Protein 1AM2 (pdb70)

Organism: Mycobacterium xenopi (NCBI:txid1789)

Sequence (181 aa):
ASITGDALVALPEGESVRIADIVPGARPNSDNAIDLKVLDRHGNPVLADRLFHSGEHPVYAVRTVEGLRVTGTANHPLLCLVDVAGVPTLLWKLIDEIKPGDYAVIQRSAFSTVGVPGLVRFLEAHHRDPDAKAIADELTDGRFYYAKVASVTDAGVQPVYSLRVDTADHAFITNGFVSHN

B-factor: mean 31.74, std 19.15, range [9.96, 115.21]

Structure (mmCIF, N/CA/C/O backbone):
data_1AM2
#
_entry.id   1AM2
#
_cell.length_a   55.700
_cell.length_b   55.700
_cell.length_c   133.110
_cell.angle_alpha   90.00
_cell.angle_beta   90.00
_cell.angle_gamma   120.00
#
_symmetry.space_group_name_H-M   'P 32 2 1'
#
loop_
_entity.id
_entity.type
_entity.pdbx_description
1 polymer 'MXE GYRA INTEIN'
2 water water
#
loop_
_atom_site.group_PDB
_atom_site.id
_atom_site.type_symbol
_atom_site.label_atom_id
_atom_site.label_alt_id
_atom_site.label_comp_id
_atom_site.label_asym_id
_atom_site.label_entity_id
_atom_site.label_seq_id
_atom_site.pdbx_PDB_ins_code
_atom_site.Cartn_x
_atom_site.Cartn_y
_atom_site.Cartn_z
_atom_site.occupancy
_atom_site.B_iso_or_equiv
_atom_site.auth_seq_id
_atom_site.auth_comp_id
_atom_site.auth_asym_id
_atom_site.auth_atom_id
_atom_site.pdbx_PDB_model_num
ATOM 1 N N . ALA A 1 1 ? -6.733 27.027 22.853 1.00 22.21 0 ALA A N 1
ATOM 2 C CA . ALA A 1 1 ? -5.371 27.460 22.402 1.00 22.72 0 ALA A CA 1
ATOM 3 C C . ALA A 1 1 ? -5.625 28.406 21.245 1.00 23.83 0 ALA A C 1
ATOM 4 O O . ALA A 1 1 ? -6.451 28.063 20.407 1.00 25.97 0 ALA A O 1
ATOM 6 N N . SER A 1 2 ? -4.945 29.548 21.117 1.00 20.03 1 SER A N 1
ATOM 7 C CA . SER A 1 2 ? -3.910 30.030 21.999 1.00 18.64 1 SER A CA 1
ATOM 8 C C . SER A 1 2 ? -4.118 31.504 22.248 1.00 18.57 1 SER A C 1
ATOM 9 O O . SER A 1 2 ? -4.798 32.196 21.494 1.00 18.23 1 SER A O 1
ATOM 12 N N . ILE A 1 3 ? -3.439 31.986 23.270 1.00 18.53 2 ILE A N 1
ATOM 13 C CA . ILE A 1 3 ? -3.510 33.346 23.648 1.00 17.17 2 ILE A CA 1
ATOM 14 C C . ILE A 1 3 ? -2.150 33.983 23.778 1.00 18.08 2 ILE A C 1
ATOM 15 O O . ILE A 1 3 ? -1.117 33.356 24.027 1.00 21.02 2 ILE A O 1
ATOM 20 N N . THR A 1 4 ? -2.235 35.285 23.732 1.00 17.16 3 THR A N 1
ATOM 21 C CA . THR A 1 4 ? -1.184 36.229 23.792 1.00 18.89 3 THR A CA 1
ATOM 22 C C . THR A 1 4 ? -0.416 36.192 25.129 1.00 21.13 3 THR A C 1
ATOM 23 O O . THR A 1 4 ? -0.998 35.982 26.212 1.00 19.21 3 THR A O 1
ATOM 27 N N . GLY A 1 5 ? 0.905 36.401 25.026 1.00 21.49 4 GLY A N 1
ATOM 28 C CA . GLY A 1 5 ? 1.813 36.320 26.151 1.00 20.06 4 GLY A CA 1
ATOM 29 C C . GLY A 1 5 ? 1.531 37.215 27.324 1.00 23.79 4 GLY A C 1
ATOM 30 O O . GLY A 1 5 ? 2.054 36.990 28.394 1.00 28.58 4 GLY A O 1
ATOM 31 N N . ASP A 1 6 ? 0.683 38.213 27.155 1.00 26.91 5 ASP A N 1
ATOM 32 C CA . ASP A 1 6 ? 0.343 39.130 28.245 1.00 26.92 5 ASP A CA 1
ATOM 33 C C . ASP A 1 6 ? -0.839 38.688 29.126 1.00 26.06 5 ASP A C 1
ATOM 34 O O . ASP A 1 6 ? -1.065 39.267 30.192 1.00 25.84 5 ASP A O 1
ATOM 39 N N . ALA A 1 7 ? -1.587 37.685 28.676 1.00 20.46 6 ALA A N 1
ATOM 40 C CA . ALA A 1 7 ? -2.718 37.204 29.422 1.00 19.14 6 ALA A CA 1
ATOM 41 C C . ALA A 1 7 ? -2.307 36.798 30.821 1.00 20.50 6 ALA A C 1
ATOM 42 O O . ALA A 1 7 ? -1.321 36.098 31.004 1.00 24.01 6 ALA A O 1
ATOM 44 N N . LEU A 1 8 ? -3.054 37.209 31.824 1.00 17.24 7 LEU A N 1
ATOM 45 C CA . LEU A 1 8 ? -2.701 36.811 33.160 1.00 17.36 7 LEU A CA 1
ATOM 46 C C . LEU A 1 8 ? -3.399 35.521 33.493 1.00 16.97 7 LEU A C 1
ATOM 47 O O . LEU A 1 8 ? -4.629 35.462 33.379 1.00 20.27 7 LEU A O 1
ATOM 52 N N . VAL A 1 9 ? -2.638 34.496 33.888 1.00 14.73 8 VAL A N 1
ATOM 53 C CA . VAL A 1 9 ? -3.214 33.203 34.248 1.00 17.95 8 VAL A CA 1
ATOM 54 C C . VAL A 1 9 ? -3.505 33.249 35.744 1.00 20.39 8 VAL A C 1
ATOM 55 O O . VAL A 1 9 ? -2.605 33.469 36.551 1.00 23.94 8 VAL A O 1
ATOM 59 N N . ALA A 1 10 ? -4.759 33.057 36.124 1.00 20.45 9 ALA A N 1
ATOM 60 C CA . ALA A 1 10 ? -5.131 33.066 37.535 1.00 21.16 9 ALA A CA 1
ATOM 61 C C . ALA A 1 10 ? -4.578 31.852 38.309 1.00 22.52 9 ALA A C 1
ATOM 62 O O . ALA A 1 10 ? -4.779 30.692 37.930 1.00 22.54 9 ALA A O 1
ATOM 64 N N . LEU A 1 11 ? -3.913 32.134 39.420 1.00 22.67 10 LEU A N 1
ATOM 65 C CA . LEU A 1 11 ? -3.330 31.101 40.258 1.00 22.54 10 LEU A CA 1
ATOM 66 C C . LEU A 1 11 ? -4.019 31.232 41.580 1.00 23.30 10 LEU A C 1
ATOM 67 O O . LEU A 1 11 ? -4.752 32.199 41.806 1.00 21.45 10 LEU A O 1
ATOM 72 N N . PRO A 1 12 ? -3.842 30.241 42.466 1.00 28.05 11 PRO A N 1
ATOM 73 C CA . PRO A 1 12 ? -4.467 30.286 43.800 1.00 30.86 11 PRO A CA 1
ATOM 74 C C . PRO A 1 12 ? -3.906 31.408 44.709 1.00 33.35 11 PRO A C 1
ATOM 75 O O . PRO A 1 12 ? -2.816 31.961 44.465 1.00 35.48 11 PRO A O 1
ATOM 79 N N . GLU A 1 13 ? -4.697 31.776 45.715 1.00 37.14 12 GLU A N 1
ATOM 80 C CA . GLU A 1 13 ? -4.320 32.802 46.681 1.00 39.44 12 GLU A CA 1
ATOM 81 C C . GLU A 1 13 ? -4.300 34.200 46.103 1.00 39.77 12 GLU A C 1
ATOM 82 O O . GLU A 1 13 ? -3.511 35.029 46.542 1.00 42.15 12 GLU A O 1
ATOM 88 N N . GLY A 1 14 ? -5.135 34.464 45.104 1.00 40.97 13 GLY A N 1
ATOM 89 C CA . GLY A 1 14 ? -5.199 35.801 44.526 1.00 40.88 13 GLY A CA 1
ATOM 90 C C . GLY A 1 14 ? -4.030 36.151 43.640 1.00 41.26 13 GLY A C 1
ATOM 91 O O . GLY A 1 14 ? -4.001 37.222 43.048 1.00 41.23 13 GLY A O 1
ATOM 92 N N . GLU A 1 15 ? -3.102 35.212 43.510 1.00 42.71 14 GLU A N 1
ATOM 93 C CA . GLU A 1 15 ? -1.888 35.345 42.697 1.00 44.42 14 GLU A CA 1
ATOM 94 C C . GLU A 1 15 ? -2.176 35.123 41.197 1.00 42.30 14 GLU A C 1
ATOM 95 O O . GLU A 1 15 ? -3.169 34.477 40.842 1.00 41.58 14 GLU A O 1
ATOM 101 N N . SER A 1 16 ? -1.311 35.629 40.315 1.00 38.11 15 SER A N 1
ATOM 102 C CA . SER A 1 16 ? -1.499 35.415 38.874 1.00 34.78 15 SER A CA 1
ATOM 103 C C . SER A 1 16 ? -0.182 35.637 38.151 1.00 32.03 15 SER A C 1
ATOM 104 O O . SER A 1 16 ? 0.675 36.334 38.662 1.00 32.34 15 SER A O 1
ATOM 107 N N . VAL A 1 17 ? -0.020 35.056 36.965 1.00 28.42 16 VAL A N 1
ATOM 108 C CA . VAL A 1 17 ? 1.232 35.168 36.229 1.00 23.71 16 VAL A CA 1
ATOM 109 C C . VAL A 1 17 ? 0.948 35.291 34.744 1.00 22.97 16 VAL A C 1
ATOM 110 O O . VAL A 1 17 ? 0.040 34.640 34.254 1.00 24.23 16 VAL A O 1
ATOM 114 N N . ARG A 1 18 ? 1.682 36.151 34.035 1.00 22.19 17 ARG A N 1
ATOM 115 C CA . ARG A 1 18 ? 1.498 36.288 32.591 1.00 20.78 17 ARG A CA 1
ATOM 116 C C . ARG A 1 18 ? 1.888 34.959 31.980 1.00 21.52 17 ARG A C 1
ATOM 117 O O . ARG A 1 18 ? 2.864 34.365 32.381 1.00 19.21 17 ARG A O 1
ATOM 125 N N . ILE A 1 19 ? 1.130 34.466 31.013 1.00 22.03 18 ILE A N 1
ATOM 126 C CA . ILE A 1 19 ? 1.476 33.191 30.411 1.00 20.13 18 ILE A CA 1
ATOM 127 C C . ILE A 1 19 ? 2.922 33.120 29.794 1.00 21.76 18 ILE A C 1
ATOM 128 O O . ILE A 1 19 ? 3.550 32.062 29.757 1.00 21.02 18 ILE A O 1
ATOM 133 N N . ALA A 1 20 ? 3.482 34.238 29.359 1.00 22.99 19 ALA A N 1
ATOM 134 C CA . ALA A 1 20 ? 4.836 34.226 28.770 1.00 24.77 19 ALA A CA 1
ATOM 135 C C . ALA A 1 20 ? 5.938 34.015 29.821 1.00 26.83 19 ALA A C 1
ATOM 136 O O . ALA A 1 20 ? 7.101 33.712 29.482 1.00 26.73 19 ALA A O 1
ATOM 138 N N . ASP A 1 21 ? 5.557 34.154 31.089 1.00 26.44 20 ASP A N 1
ATOM 139 C CA . ASP A 1 21 ? 6.479 34.004 32.208 1.00 28.66 20 ASP A CA 1
ATOM 140 C C . ASP A 1 21 ? 6.446 32.669 32.968 1.00 29.17 20 ASP A C 1
ATOM 141 O O . ASP A 1 21 ? 7.168 32.468 33.962 1.00 31.84 20 ASP A O 1
ATOM 146 N N . ILE A 1 22 ? 5.578 31.769 32.550 1.00 27.92 21 ILE A N 1
ATOM 147 C CA . ILE A 1 22 ? 5.497 30.482 33.208 1.00 25.44 21 ILE A CA 1
ATOM 148 C C . ILE A 1 22 ? 6.799 29.715 32.899 1.00 28.30 21 ILE A C 1
ATOM 149 O O . ILE A 1 22 ? 7.317 29.022 33.763 1.00 31.52 21 ILE A O 1
ATOM 154 N N . VAL A 1 23 ? 7.281 29.789 31.655 1.00 28.33 22 VAL A N 1
ATOM 155 C CA . VAL A 1 23 ? 8.574 29.189 31.254 1.00 28.20 22 VAL A CA 1
ATOM 156 C C . VAL A 1 23 ? 9.260 30.425 30.652 1.00 27.91 22 VAL A C 1
ATOM 157 O O . VAL A 1 23 ? 9.149 30.728 29.457 1.00 27.04 22 VAL A O 1
ATOM 161 N N . PRO A 1 24 ? 9.923 31.208 31.503 1.00 28.71 23 PRO A N 1
ATOM 162 C CA . PRO A 1 24 ? 10.579 32.402 30.978 1.00 28.86 23 PRO A CA 1
ATOM 163 C C . PRO A 1 24 ? 11.485 32.068 29.811 1.00 27.72 23 PRO A C 1
ATOM 164 O O . PRO A 1 24 ? 12.193 31.070 29.816 1.00 30.46 23 PRO A O 1
ATOM 168 N N . GLY A 1 25 ? 11.416 32.850 28.765 1.00 28.12 24 GLY A N 1
ATOM 169 C CA . GLY A 1 25 ? 12.283 32.540 27.641 1.00 31.27 24 GLY A CA 1
ATOM 170 C C . GLY A 1 25 ? 12.013 31.274 26.831 1.00 33.17 24 GLY A C 1
ATOM 171 O O . GLY A 1 25 ? 12.883 30.835 26.093 1.00 37.02 24 GLY A O 1
ATOM 172 N N . ALA A 1 26 ? 10.825 30.686 26.976 1.00 34.83 25 ALA A N 1
ATOM 173 C CA . ALA A 1 26 ? 10.394 29.503 26.225 1.00 31.09 25 ALA A CA 1
ATOM 174 C C . ALA A 1 26 ? 10.626 29.731 24.749 1.00 29.25 25 ALA A C 1
ATOM 175 O O . ALA A 1 26 ? 10.353 30.829 24.239 1.00 28.18 25 ALA A O 1
ATOM 177 N N . ARG A 1 27 ? 11.137 28.696 24.077 1.00 28.50 26 ARG A N 1
ATOM 178 C CA . ARG A 1 27 ? 11.373 28.755 22.640 1.00 25.61 26 ARG A CA 1
ATOM 179 C C . ARG A 1 27 ? 10.046 28.707 21.935 1.00 23.80 26 ARG A C 1
ATOM 180 O O . ARG A 1 27 ? 9.072 28.113 22.395 1.00 24.19 26 ARG A O 1
ATOM 188 N N . PRO A 1 28 ? 9.994 29.350 20.791 1.00 24.49 27 PRO A N 1
ATOM 189 C CA . PRO A 1 28 ? 8.829 29.434 19.914 1.00 24.04 27 PRO A CA 1
ATOM 190 C C . PRO A 1 28 ? 8.632 28.028 19.360 1.00 21.57 27 PRO A C 1
ATOM 191 O O . PRO A 1 28 ? 9.599 27.394 18.993 1.00 24.31 27 PRO A O 1
ATOM 195 N N . ASN A 1 29 ? 7.406 27.532 19.308 1.00 18.15 28 ASN A N 1
ATOM 196 C CA . ASN A 1 29 ? 7.143 26.162 18.847 1.00 17.66 28 ASN A CA 1
ATOM 197 C C . ASN A 1 29 ? 7.839 25.167 19.741 1.00 16.35 28 ASN A C 1
ATOM 198 O O . ASN A 1 29 ? 8.488 24.245 19.259 1.00 16.65 28 ASN A O 1
ATOM 203 N N . SER A 1 30 ? 7.619 25.282 21.042 1.00 15.18 29 SER A N 1
ATOM 204 C CA . SER A 1 30 ? 8.252 24.374 21.981 1.00 14.46 29 SER A CA 1
ATOM 205 C C . SER A 1 30 ? 7.192 23.779 22.828 1.00 16.94 29 SER A C 1
ATOM 206 O O . SER A 1 30 ? 6.159 24.379 23.005 1.00 18.03 29 SER A O 1
ATOM 209 N N . ASP A 1 31 ? 7.378 22.530 23.228 1.00 17.89 30 ASP A N 1
ATOM 210 C CA . ASP A 1 31 ? 6.451 21.838 24.112 1.00 15.85 30 ASP A CA 1
ATOM 211 C C . ASP A 1 31 ? 7.251 21.775 25.448 1.00 19.04 30 ASP A C 1
ATOM 212 O O . ASP A 1 31 ? 8.306 21.158 25.507 1.00 18.84 30 ASP A O 1
ATOM 217 N N . ASN A 1 32 ? 6.759 22.402 26.518 1.00 20.67 31 ASN A N 1
ATOM 218 C CA . ASN A 1 32 ? 7.505 22.457 27.770 1.00 18.24 31 ASN A CA 1
ATOM 219 C C . ASN A 1 32 ? 6.766 21.883 28.914 1.00 18.53 31 ASN A C 1
ATOM 220 O O . ASN A 1 32 ? 5.678 22.324 29.177 1.00 19.34 31 ASN A O 1
ATOM 225 N N . ALA A 1 33 ? 7.352 20.932 29.638 1.00 20.87 32 ALA A N 1
ATOM 226 C CA . ALA A 1 33 ? 6.698 20.357 30.820 1.00 18.29 32 ALA A CA 1
ATOM 227 C C . ALA A 1 33 ? 6.761 21.321 31.983 1.00 18.98 32 ALA A C 1
ATOM 228 O O . ALA A 1 33 ? 7.753 21.983 32.169 1.00 21.63 32 ALA A O 1
ATOM 230 N N . ILE A 1 34 ? 5.661 21.461 32.716 1.00 22.69 33 ILE A N 1
ATOM 231 C CA . ILE A 1 34 ? 5.572 22.346 33.888 1.00 23.04 33 ILE A CA 1
ATOM 232 C C . ILE A 1 34 ? 4.769 21.615 34.959 1.00 23.24 33 ILE A C 1
ATOM 233 O O . ILE A 1 34 ? 4.199 20.571 34.695 1.00 23.77 33 ILE A O 1
ATOM 238 N N . ASP A 1 35 ? 4.750 22.159 36.168 1.00 28.30 34 ASP A N 1
ATOM 239 C CA . ASP A 1 35 ? 3.956 21.605 37.273 1.00 34.16 34 ASP A CA 1
ATOM 240 C C . ASP A 1 35 ? 3.441 22.858 37.999 1.00 34.13 34 ASP A C 1
ATOM 241 O O . ASP A 1 35 ? 4.075 23.373 38.916 1.00 39.18 34 ASP A O 1
ATOM 246 N N . LEU A 1 36 ? 2.314 23.378 37.524 1.00 31.83 35 LEU A N 1
ATOM 247 C CA . LEU A 1 36 ? 1.749 24.601 38.030 1.00 25.71 35 LEU A CA 1
ATOM 248 C C . LEU A 1 36 ? 0.342 24.377 38.484 1.00 27.58 35 LEU A C 1
ATOM 249 O O . LEU A 1 36 ? -0.418 23.655 37.851 1.00 29.65 35 LEU A O 1
ATOM 254 N N . LYS A 1 37 ? -0.012 24.998 39.593 1.00 27.81 36 LYS A N 1
ATOM 255 C CA . LYS A 1 37 ? -1.368 24.911 40.102 1.00 26.35 36 LYS A CA 1
ATOM 256 C C . LYS A 1 37 ? -2.045 26.174 39.510 1.00 22.85 36 LYS A C 1
ATOM 257 O O . LYS A 1 37 ? -1.575 27.305 39.648 1.00 21.16 36 LYS A O 1
ATOM 263 N N . VAL A 1 38 ? -3.211 25.996 38.940 1.00 20.67 37 VAL A N 1
ATOM 264 C CA . VAL A 1 38 ? -3.862 27.088 38.266 1.00 19.82 37 VAL A CA 1
ATOM 265 C C . VAL A 1 38 ? -5.351 27.021 38.594 1.00 17.59 37 VAL A C 1
ATOM 266 O O . VAL A 1 38 ? -5.833 25.990 39.014 1.00 20.27 37 VAL A O 1
ATOM 270 N N . LEU A 1 39 ? -6.067 28.124 38.511 1.00 17.12 38 LEU A N 1
ATOM 271 C CA . LEU A 1 39 ? -7.489 28.060 38.785 1.00 16.22 38 LEU A CA 1
ATOM 272 C C . LEU A 1 39 ? -8.237 27.498 37.600 1.00 16.61 38 LEU A C 1
ATOM 273 O O . LEU A 1 39 ? -7.920 27.837 36.477 1.00 16.81 38 LEU A O 1
ATOM 278 N N . ASP A 1 40 ? -9.298 26.746 37.870 1.00 15.96 39 ASP A N 1
ATOM 279 C CA . ASP A 1 40 ? -10.121 26.156 36.853 1.00 16.28 39 ASP A CA 1
ATOM 280 C C . ASP A 1 40 ? -11.370 27.010 36.618 1.00 19.50 39 ASP A C 1
ATOM 281 O O . ASP A 1 40 ? -11.480 28.131 37.118 1.00 20.04 39 ASP A O 1
ATOM 286 N N . ARG A 1 41 ? -1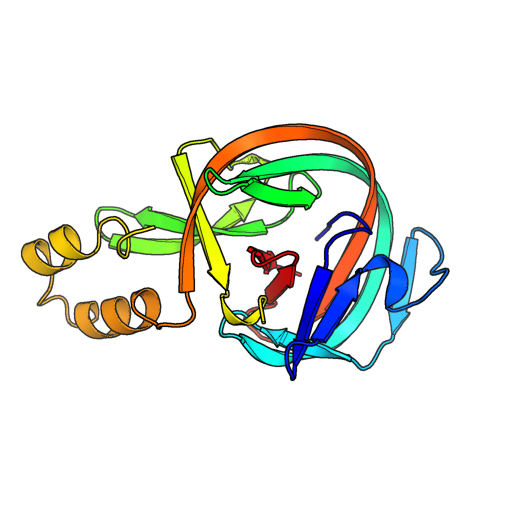2.327 26.457 35.896 1.00 20.69 40 ARG A N 1
ATOM 287 C CA . ARG A 1 41 ? -13.554 27.149 35.551 1.00 21.78 40 ARG A CA 1
ATOM 288 C C . ARG A 1 41 ? -14.285 27.751 36.749 1.00 20.99 40 ARG A C 1
ATOM 289 O O . ARG A 1 41 ? -14.912 28.786 36.609 1.00 21.02 40 ARG A O 1
ATOM 297 N N . HIS A 1 42 ? -14.236 27.091 37.907 1.00 21.08 41 HIS A N 1
ATOM 298 C CA . HIS A 1 42 ? -14.893 27.593 39.135 1.00 19.88 41 HIS A CA 1
ATOM 299 C C . HIS A 1 42 ? -14.021 28.331 40.131 1.00 20.35 41 HIS A C 1
ATOM 300 O O . HIS A 1 42 ? -14.515 28.636 41.201 1.00 22.71 41 HIS A O 1
ATOM 307 N N . GLY A 1 43 ? -12.764 28.626 39.783 1.00 19.16 42 GLY A N 1
ATOM 308 C CA . GLY A 1 43 ? -11.864 29.287 40.695 1.00 17.63 42 GLY A CA 1
ATOM 309 C C . GLY A 1 43 ? -11.193 28.296 41.639 1.00 19.37 42 GLY A C 1
ATOM 310 O O . GLY A 1 43 ? -10.610 28.677 42.635 1.00 21.38 42 GLY A O 1
ATOM 311 N N . ASN A 1 44 ? -11.279 27.015 41.323 1.00 18.38 43 ASN A N 1
ATOM 312 C CA . ASN A 1 44 ? -10.674 25.963 42.133 1.00 21.22 43 ASN A CA 1
ATOM 313 C C . ASN A 1 44 ? -9.273 25.550 41.538 1.00 23.02 43 ASN A C 1
ATOM 314 O O . ASN A 1 44 ? -9.129 25.486 40.324 1.00 24.85 43 ASN A O 1
ATOM 319 N N . PRO A 1 45 ? -8.233 25.292 42.376 1.00 23.91 44 PRO A N 1
ATOM 320 C CA . PRO A 1 45 ? -6.879 24.911 41.925 1.00 22.75 44 PRO A CA 1
ATOM 321 C C . PRO A 1 45 ? -6.818 23.592 41.210 1.00 26.88 44 PRO A C 1
ATOM 322 O O . PRO A 1 45 ? -7.229 22.554 41.718 1.00 28.17 44 PRO A O 1
ATOM 326 N N . VAL A 1 46 ? -6.206 23.628 40.042 1.00 26.20 45 VAL A N 1
ATOM 327 C CA . VAL A 1 46 ? -6.169 22.478 39.186 1.00 23.73 45 VAL A CA 1
ATOM 328 C C . VAL A 1 46 ? -4.720 22.434 38.655 1.00 23.39 45 VAL A C 1
ATOM 329 O O . VAL A 1 46 ? -3.977 23.409 38.781 1.00 19.71 45 VAL A O 1
ATOM 333 N N . LEU A 1 47 ? -4.295 21.289 38.148 1.00 24.40 46 LEU A N 1
ATOM 334 C CA . LEU A 1 47 ? -2.929 21.133 37.658 1.00 25.30 46 LEU A CA 1
ATOM 335 C C . LEU A 1 47 ? -2.754 21.352 36.151 1.00 23.82 46 LEU A C 1
ATOM 336 O O . LEU A 1 47 ? -3.450 20.750 35.342 1.00 22.39 46 LEU A O 1
ATOM 341 N N . ALA A 1 48 ? -1.808 22.213 35.791 1.00 23.31 47 ALA A N 1
ATOM 342 C CA . ALA A 1 48 ? -1.481 22.489 34.404 1.00 21.01 47 ALA A CA 1
ATOM 343 C C . ALA A 1 48 ? -0.131 21.781 34.218 1.00 22.60 47 ALA A C 1
ATOM 344 O O . ALA A 1 48 ? 0.811 22.030 34.967 1.00 21.32 47 ALA A O 1
ATOM 346 N N . ASP A 1 49 ? -0.035 20.890 33.237 1.00 24.38 48 ASP A N 1
ATOM 347 C CA . ASP A 1 49 ? 1.213 20.166 33.028 1.00 25.99 48 ASP A CA 1
ATOM 348 C C . ASP A 1 49 ? 2.041 20.448 31.756 1.00 23.67 48 ASP A C 1
ATOM 349 O O . ASP A 1 49 ? 3.111 19.863 31.591 1.00 22.37 48 ASP A O 1
ATOM 354 N N . ARG A 1 50 ? 1.560 21.299 30.842 1.00 23.89 49 ARG A N 1
ATOM 355 C CA . ARG A 1 50 ? 2.346 21.646 29.649 1.00 20.39 49 ARG A CA 1
ATOM 356 C C . ARG A 1 50 ? 2.129 23.127 29.308 1.00 19.23 49 ARG A C 1
ATOM 357 O O . ARG A 1 50 ? 1.095 23.685 29.634 1.00 17.05 49 ARG A O 1
ATOM 365 N N . LEU A 1 51 ? 3.205 23.812 28.911 1.00 20.14 50 LEU A N 1
ATOM 366 C CA . LEU A 1 51 ? 3.172 25.212 28.439 1.00 18.39 50 LEU A CA 1
ATOM 367 C C . LEU A 1 51 ? 3.596 25.094 26.977 1.00 16.08 50 LEU A C 1
ATOM 368 O O . LEU A 1 51 ? 4.680 24.573 26.717 1.00 15.24 50 LEU A O 1
ATOM 373 N N . PHE A 1 52 ? 2.714 25.448 26.038 1.00 17.04 51 PHE A N 1
ATOM 374 C CA . PHE A 1 52 ? 3.048 25.403 24.601 1.00 16.45 51 PHE A CA 1
ATOM 375 C C . PHE A 1 52 ? 3.207 26.828 24.076 1.00 18.02 51 PHE A C 1
ATOM 376 O O . PHE A 1 52 ? 2.401 27.698 24.362 1.00 17.69 51 PHE A O 1
ATOM 384 N N . HIS A 1 53 ? 4.311 27.079 23.381 1.00 19.51 52 HIS A N 1
ATOM 385 C CA . HIS A 1 53 ? 4.574 28.369 22.758 1.00 18.14 52 HIS A CA 1
ATOM 386 C C . HIS A 1 53 ? 4.340 27.975 21.303 1.00 18.08 52 HIS A C 1
ATOM 387 O O . HIS A 1 53 ? 5.165 27.301 20.738 1.00 19.72 52 HIS A O 1
ATOM 394 N N . SER A 1 54 ? 3.216 28.349 20.714 1.00 19.94 53 SER A N 1
ATOM 395 C CA . SER A 1 54 ? 2.906 27.926 19.361 1.00 25.42 53 SER A CA 1
ATOM 396 C C . SER A 1 54 ? 3.391 28.802 18.198 1.00 28.26 53 SER A C 1
ATOM 397 O O . SER A 1 54 ? 2.867 28.708 17.085 1.00 32.69 53 SER A O 1
ATOM 400 N N . GLY A 1 55 ? 4.400 29.628 18.413 1.00 28.96 54 GLY A N 1
ATOM 401 C CA . GLY A 1 55 ? 4.861 30.462 17.325 1.00 26.84 54 GLY A CA 1
ATOM 402 C C . GLY A 1 55 ? 3.982 31.690 17.229 1.00 27.87 54 GLY A C 1
ATOM 403 O O . GLY A 1 55 ? 3.270 31.994 18.167 1.00 28.42 54 GLY A O 1
ATOM 404 N N . GLU A 1 56 ? 4.069 32.425 16.127 1.00 30.48 55 GLU A N 1
ATOM 405 C CA . GLU A 1 56 ? 3.287 33.638 15.938 1.00 33.38 55 GLU A CA 1
ATOM 406 C C . GLU A 1 56 ? 2.135 33.387 14.998 1.00 32.15 55 GLU A C 1
ATOM 407 O O . GLU A 1 56 ? 2.270 32.702 13.976 1.00 31.52 55 GLU A O 1
ATOM 413 N N . HIS A 1 57 ? 0.977 33.912 15.373 1.00 31.06 56 HIS A N 1
ATOM 414 C CA . HIS A 1 57 ? -0.233 33.727 14.598 1.00 28.40 56 HIS A CA 1
ATOM 415 C C . HIS A 1 57 ? -1.069 34.955 14.737 1.00 26.90 56 HIS A C 1
ATOM 416 O O . HIS A 1 57 ? -0.861 35.752 15.643 1.00 28.31 56 HIS A O 1
ATOM 423 N N . PRO A 1 58 ? -2.015 35.145 13.810 1.00 28.33 57 PRO A N 1
ATOM 424 C CA . PRO A 1 58 ? -2.941 36.282 13.797 1.00 25.72 57 PRO A CA 1
ATOM 425 C C . PRO A 1 58 ? -3.702 36.135 15.114 1.00 25.53 57 PRO A C 1
ATOM 426 O O . PRO A 1 58 ? -4.146 35.026 15.466 1.00 23.59 57 PRO A O 1
ATOM 430 N N . VAL A 1 59 ? -4.012 37.270 15.715 1.00 24.90 58 VAL A N 1
ATOM 431 C CA . VAL A 1 59 ? -4.624 37.303 17.008 1.00 25.81 58 VAL A CA 1
ATOM 432 C C . VAL A 1 59 ? -5.701 38.423 16.939 1.00 28.31 58 VAL A C 1
ATOM 433 O O . VAL A 1 59 ? -5.641 39.281 16.027 1.00 24.90 58 VAL A O 1
ATOM 437 N N . TYR A 1 60 ? -6.747 38.292 17.783 1.00 27.11 59 TYR A N 1
ATOM 438 C CA . TYR A 1 60 ? -7.907 39.216 17.909 1.00 23.37 59 TYR A CA 1
ATOM 439 C C . TYR A 1 60 ? -8.187 39.554 19.372 1.00 25.12 59 TYR A C 1
ATOM 440 O O . TYR A 1 60 ? -8.161 38.698 20.259 1.00 26.92 59 TYR A O 1
ATOM 449 N N . ALA A 1 61 ? -8.498 40.812 19.619 1.00 25.41 60 ALA A N 1
ATOM 450 C CA . ALA A 1 61 ? -8.753 41.300 20.948 1.00 20.80 60 ALA A CA 1
ATOM 451 C C . ALA A 1 61 ? -10.226 41.304 21.273 1.00 22.60 60 ALA A C 1
ATOM 452 O O . ALA A 1 61 ? -11.001 41.969 20.582 1.00 23.89 60 ALA A O 1
ATOM 454 N N . VAL A 1 62 ? -10.631 40.561 22.302 1.00 20.34 61 VAL A N 1
ATOM 455 C CA . VAL A 1 62 ? -12.018 40.552 22.702 1.00 17.10 61 VAL A CA 1
ATOM 456 C C . VAL A 1 62 ? -12.100 41.491 23.852 1.00 21.10 61 VAL A C 1
ATOM 457 O O . VAL A 1 62 ? -11.363 41.344 24.798 1.00 24.65 61 VAL A O 1
ATOM 461 N N . ARG A 1 63 ? -12.942 42.509 23.739 1.00 26.63 62 ARG A N 1
ATOM 462 C CA . ARG A 1 63 ? -13.135 43.529 24.778 1.00 27.71 62 ARG A CA 1
ATOM 463 C C . ARG A 1 63 ? -14.544 43.497 25.302 1.00 25.96 62 ARG A C 1
ATOM 464 O O . ARG A 1 63 ? -15.512 43.402 24.555 1.00 27.37 62 ARG A O 1
ATOM 472 N N . THR A 1 64 ? -14.642 43.700 26.590 1.00 25.79 63 THR A N 1
ATOM 473 C CA . THR A 1 64 ? -15.886 43.644 27.315 1.00 26.54 63 THR A CA 1
ATOM 474 C C . THR A 1 64 ? -16.385 45.053 27.639 1.00 30.14 63 THR A C 1
ATOM 475 O O . THR A 1 64 ? -15.614 46.017 27.731 1.00 31.64 63 THR A O 1
ATOM 479 N N . VAL A 1 65 ? -17.691 45.178 27.784 1.00 31.80 64 VAL A N 1
ATOM 480 C CA . VAL A 1 65 ? -18.319 46.460 28.067 1.00 33.11 64 VAL A CA 1
ATOM 481 C C . VAL A 1 65 ? -17.730 47.127 29.328 1.00 33.99 64 VAL A C 1
ATOM 482 O O . VAL A 1 65 ? -17.764 48.346 29.466 1.00 34.74 64 VAL A O 1
ATOM 486 N N . GLU A 1 66 ? -17.188 46.295 30.227 1.00 33.94 65 GLU A N 1
ATOM 487 C CA . GLU A 1 66 ? -16.586 46.705 31.489 1.00 27.88 65 GLU A CA 1
ATOM 488 C C . GLU A 1 66 ? -15.131 47.067 31.285 1.00 28.15 65 GLU A C 1
ATOM 489 O O . GLU A 1 66 ? -14.507 47.570 32.200 1.00 29.79 65 GLU A O 1
ATOM 495 N N . GLY A 1 67 ? -14.591 46.764 30.106 1.00 27.64 66 GLY A N 1
ATOM 496 C CA . GLY A 1 67 ? -13.198 47.033 29.802 1.00 25.81 66 GLY A CA 1
ATOM 497 C C . GLY A 1 67 ? -12.279 45.808 29.844 1.00 27.65 66 GLY A C 1
ATOM 498 O O . GLY A 1 67 ? -11.090 45.938 29.569 1.00 28.71 66 GLY A O 1
ATOM 499 N N . LEU A 1 68 ? -12.786 44.633 30.223 1.00 27.33 67 LEU A N 1
ATOM 500 C CA . LEU A 1 68 ? -11.958 43.412 30.267 1.00 25.08 67 LEU A CA 1
ATOM 501 C C . LEU A 1 68 ? -11.546 43.111 28.852 1.00 24.53 67 LEU A C 1
ATOM 502 O O . LEU A 1 68 ? -12.293 43.411 27.931 1.00 27.66 67 LEU A O 1
ATOM 507 N N . ARG A 1 69 ? -10.411 42.464 28.653 1.00 23.20 68 ARG A N 1
ATOM 508 C CA . ARG A 1 69 ? -9.991 42.165 27.291 1.00 24.50 68 ARG A CA 1
ATOM 509 C C . ARG A 1 69 ? -9.125 40.920 27.309 1.00 23.69 68 ARG A C 1
ATOM 510 O O . ARG A 1 69 ? -8.478 40.656 28.312 1.00 24.19 68 ARG A O 1
ATOM 518 N N . VAL A 1 70 ? -9.174 40.105 26.266 1.00 18.55 69 VAL A N 1
ATOM 519 C CA . VAL A 1 70 ? -8.261 38.983 26.163 1.00 18.94 69 VAL A CA 1
ATOM 520 C C . VAL A 1 70 ? -7.981 38.895 24.685 1.00 21.87 69 VAL A C 1
ATOM 521 O O . VAL A 1 70 ? -8.852 39.197 23.858 1.00 22.28 69 VAL A O 1
ATOM 525 N N . THR A 1 71 ? -6.737 38.570 24.347 1.00 21.89 70 THR A N 1
ATOM 526 C CA . THR A 1 71 ? -6.339 38.493 22.947 1.00 20.01 70 THR A CA 1
ATOM 527 C C . THR A 1 71 ? -5.864 37.098 22.605 1.00 20.89 70 THR A C 1
ATOM 528 O O . THR A 1 71 ? -4.972 36.590 23.246 1.00 25.88 70 THR A O 1
ATOM 532 N N . GLY A 1 72 ? -6.452 36.463 21.609 1.00 20.94 71 GLY A N 1
ATOM 533 C CA . GLY A 1 72 ? -6.041 35.116 21.282 1.00 17.70 71 GLY A CA 1
ATOM 534 C C . GLY A 1 72 ? -6.339 34.845 19.840 1.00 17.97 71 GLY A C 1
ATOM 535 O O . GLY A 1 72 ? -6.860 35.695 19.127 1.00 18.33 71 GLY A O 1
ATOM 536 N N . THR 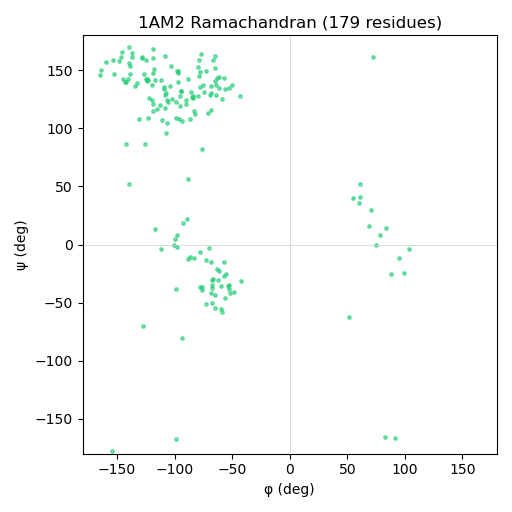A 1 73 ? -6.059 33.637 19.409 1.00 17.32 72 THR A N 1
ATOM 537 C CA . THR A 1 73 ? -6.262 33.294 18.032 1.00 19.01 72 THR A CA 1
ATOM 538 C C . THR A 1 73 ? -7.742 33.043 17.652 1.00 22.10 72 THR A C 1
ATOM 539 O O . THR A 1 73 ? -8.610 32.860 18.534 1.00 26.26 72 THR A O 1
ATOM 543 N N . ALA A 1 74 ? -8.029 33.044 16.355 1.00 17.61 73 ALA A N 1
ATOM 544 C CA . ALA A 1 74 ? -9.378 32.842 15.856 1.00 16.77 73 ALA A CA 1
ATOM 545 C C . ALA A 1 74 ? -10.108 31.615 16.376 1.00 18.95 73 ALA A C 1
ATOM 546 O O . ALA A 1 74 ? -11.323 31.632 16.557 1.00 18.89 73 ALA A O 1
ATOM 548 N N . ASN A 1 75 ? -9.402 30.499 16.465 1.00 19.20 74 ASN A N 1
ATOM 549 C CA . ASN A 1 75 ? -9.995 29.273 16.961 1.00 17.49 74 ASN A CA 1
ATOM 550 C C . ASN A 1 75 ? -9.807 29.075 18.493 1.00 19.52 74 ASN A C 1
ATOM 551 O O . ASN A 1 75 ? -9.932 27.973 18.992 1.00 20.92 74 ASN A O 1
ATOM 556 N N . HIS A 1 76 ? -9.505 30.124 19.250 1.00 19.33 75 HIS A N 1
ATOM 557 C CA . HIS A 1 76 ? -9.355 29.934 20.676 1.00 16.25 75 HIS A CA 1
ATOM 558 C C . HIS A 1 76 ? -10.731 30.001 21.289 1.00 16.68 75 HIS A C 1
ATOM 559 O O . HIS A 1 76 ? -11.454 30.945 21.036 1.00 19.03 75 HIS A O 1
ATOM 566 N N . PRO A 1 77 ? -11.122 28.999 22.085 1.00 17.82 76 PRO A N 1
ATOM 567 C CA . PRO A 1 77 ? -12.434 28.932 22.763 1.00 16.82 76 PRO A CA 1
ATOM 568 C C . PRO A 1 77 ? -12.525 29.652 24.128 1.00 17.23 76 PRO A C 1
ATOM 569 O O . PRO A 1 77 ? -11.682 29.447 24.993 1.00 16.88 76 PRO A O 1
ATOM 573 N N . LEU A 1 78 ? -13.561 30.462 24.309 1.00 18.71 77 LEU A N 1
ATOM 574 C CA . LEU A 1 78 ? -13.816 31.218 25.534 1.00 16.38 77 LEU A CA 1
ATOM 575 C C . LEU A 1 78 ? -15.209 30.754 25.929 1.00 17.01 77 LEU A C 1
ATOM 576 O O . LEU A 1 78 ? -16.023 30.564 25.033 1.00 16.07 77 LEU A O 1
ATOM 581 N N . LEU A 1 79 ? -15.488 30.567 27.225 1.00 15.08 78 LEU A N 1
ATOM 582 C CA . LEU A 1 79 ? -16.809 30.097 27.664 1.00 14.71 78 LEU A CA 1
ATOM 583 C C . LEU A 1 79 ? -17.740 31.272 27.652 1.00 17.42 78 LEU A C 1
ATOM 584 O O . LEU A 1 79 ? -17.419 32.340 28.190 1.00 17.32 78 LEU A O 1
ATOM 589 N N . CYS A 1 80 ? -18.875 31.088 26.979 1.00 20.64 79 CYS A N 1
ATOM 590 C CA . CYS A 1 80 ? -19.875 32.146 26.815 1.00 19.38 79 CYS A CA 1
ATOM 591 C C . CYS A 1 80 ? -21.198 31.646 27.321 1.00 21.89 79 CYS A C 1
ATOM 592 O O . CYS A 1 80 ? -21.354 30.431 27.525 1.00 18.94 79 CYS A O 1
ATOM 595 N N . LEU A 1 81 ? -22.089 32.590 27.652 1.00 23.65 80 LEU A N 1
ATOM 596 C CA . LEU A 1 81 ? -23.446 32.263 28.111 1.00 21.96 80 LEU A CA 1
ATOM 597 C C . LEU A 1 81 ? -24.303 32.377 26.843 1.00 21.24 80 LEU A C 1
ATOM 598 O O . LEU A 1 81 ? -24.522 33.471 26.351 1.00 19.15 80 LEU A O 1
ATOM 603 N N . VAL A 1 82 ? -24.754 31.247 26.317 1.00 17.75 81 VAL A N 1
ATOM 604 C CA . VAL A 1 82 ? -25.516 31.231 25.089 1.00 20.03 81 VAL A CA 1
ATOM 605 C C . VAL A 1 82 ? -26.978 30.834 25.306 1.00 24.27 81 VAL A C 1
ATOM 606 O O . VAL A 1 82 ? -27.279 29.987 26.153 1.00 25.51 81 VAL A O 1
ATOM 610 N N . ASP A 1 83 ? -27.898 31.466 24.578 1.00 25.76 82 ASP A N 1
ATOM 611 C CA . ASP A 1 83 ? -29.314 31.122 24.690 1.00 26.89 82 ASP A CA 1
ATOM 612 C C . ASP A 1 83 ? -29.566 29.961 23.715 1.00 28.09 82 ASP A C 1
ATOM 613 O O . ASP A 1 83 ? -29.450 30.136 22.497 1.00 28.06 82 ASP A O 1
ATOM 618 N N . VAL A 1 84 ? -29.769 28.757 24.249 1.00 27.42 83 VAL A N 1
ATOM 619 C CA . VAL A 1 84 ? -30.068 27.586 23.416 1.00 29.49 83 VAL A CA 1
ATOM 620 C C . VAL A 1 84 ? -31.554 27.224 23.593 1.00 30.22 83 VAL A C 1
ATOM 621 O O . VAL A 1 84 ? -31.937 26.618 24.592 1.00 33.36 83 VAL A O 1
ATOM 625 N N . ALA A 1 85 ? -32.398 27.704 22.685 1.00 31.28 84 ALA A N 1
ATOM 626 C CA . ALA A 1 85 ? -33.848 27.424 22.717 1.00 32.16 84 ALA A CA 1
ATOM 627 C C . ALA A 1 85 ? -34.492 27.803 24.028 1.00 31.97 84 ALA A C 1
ATOM 628 O O . ALA A 1 85 ? -35.323 27.052 24.571 1.00 35.02 84 ALA A O 1
ATOM 630 N N . GLY A 1 86 ? -34.077 28.940 24.565 1.00 29.97 85 GLY A N 1
ATOM 631 C CA . GLY A 1 86 ? -34.656 29.387 25.810 1.00 26.70 85 GLY A CA 1
ATOM 632 C C . GLY A 1 86 ? -33.899 29.006 27.058 1.00 28.03 85 GLY A C 1
ATOM 633 O O . GLY A 1 86 ? -34.263 29.463 28.154 1.00 29.87 85 GLY A O 1
ATOM 634 N N . VAL A 1 87 ? -32.927 28.108 26.948 1.00 26.42 86 VAL A N 1
ATOM 635 C CA . VAL A 1 87 ? -32.174 27.792 28.128 1.00 25.77 86 VAL A CA 1
ATOM 636 C C . VAL A 1 87 ? -30.766 28.413 28.087 1.00 27.77 86 VAL A C 1
ATOM 637 O O . VAL A 1 87 ? -30.071 28.344 27.066 1.00 24.36 86 VAL A O 1
ATOM 641 N N . PRO A 1 88 ? -30.436 29.244 29.117 1.00 28.31 87 PRO A N 1
ATOM 642 C CA . PRO A 1 88 ? -29.108 29.866 29.141 1.00 23.30 87 PRO A CA 1
ATOM 643 C C . PRO A 1 88 ? -28.123 28.719 29.387 1.00 23.00 87 PRO A C 1
ATOM 644 O O . PRO A 1 88 ? -28.203 28.001 30.372 1.00 24.27 87 PRO A O 1
ATOM 648 N N . THR A 1 89 ? -27.275 28.478 28.418 1.00 21.12 88 THR A N 1
ATOM 649 C CA . THR A 1 89 ? -26.317 27.403 28.480 1.00 20.90 88 THR A CA 1
ATOM 650 C C . THR A 1 89 ? -24.889 27.939 28.405 1.00 20.97 88 THR A C 1
ATOM 651 O O . THR A 1 89 ? -24.618 28.864 27.639 1.00 22.60 88 THR A O 1
ATOM 655 N N . LEU A 1 90 ? -24.001 27.391 29.237 1.00 20.28 89 LEU A N 1
ATOM 656 C CA . LEU A 1 90 ? -22.565 27.751 29.243 1.00 20.46 89 LEU A CA 1
ATOM 657 C C . LEU A 1 90 ? -21.922 26.898 28.120 1.00 18.17 89 LEU A C 1
ATOM 658 O O . LEU A 1 90 ? -21.904 25.673 28.205 1.00 19.13 89 LEU A O 1
ATOM 663 N N . LEU A 1 91 ? -21.412 27.544 27.076 1.00 17.30 90 LEU A N 1
ATOM 664 C CA . LEU A 1 91 ? -20.830 26.846 25.921 1.00 15.94 90 LEU A CA 1
ATOM 665 C C . LEU 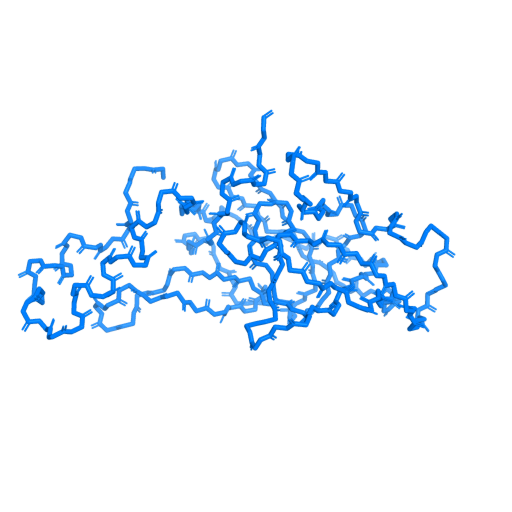A 1 91 ? -19.560 27.485 25.389 1.00 17.13 90 LEU A C 1
ATOM 666 O O . LEU A 1 91 ? -19.398 28.692 25.437 1.00 21.14 90 LEU A O 1
ATOM 671 N N . TRP A 1 92 ? -18.641 26.678 24.888 1.00 16.71 91 TRP A N 1
ATOM 672 C CA . TRP A 1 92 ? -17.429 27.220 24.316 1.00 16.13 91 TRP A CA 1
ATOM 673 C C . TRP A 1 92 ? -17.740 27.833 22.958 1.00 18.49 91 TRP A C 1
ATOM 674 O O . TRP A 1 92 ? -18.393 27.178 22.134 1.00 22.57 91 TRP A O 1
ATOM 685 N N . LYS A 1 93 ? -17.284 29.057 22.709 1.00 17.08 92 LYS A N 1
ATOM 686 C CA . LYS A 1 93 ? -17.447 29.713 21.400 1.00 19.24 92 LYS A CA 1
ATOM 687 C C . LYS A 1 93 ? -16.030 30.089 21.018 1.00 18.48 92 LYS A C 1
ATOM 688 O O . LYS A 1 93 ? -15.274 30.525 21.874 1.00 18.52 92 LYS A O 1
ATOM 694 N N . LEU A 1 94 ? -15.676 29.983 19.744 1.00 20.55 93 LEU A N 1
ATOM 695 C CA . LEU A 1 94 ? -14.321 30.367 19.322 1.00 19.37 93 LEU A CA 1
ATOM 696 C C . LEU A 1 94 ? -14.266 31.861 19.183 1.00 19.69 93 LEU A C 1
ATOM 697 O O . LEU A 1 94 ? -15.288 32.478 18.862 1.00 21.91 93 LEU A O 1
ATOM 702 N N . ILE A 1 95 ? -13.081 32.451 19.353 1.00 20.12 94 ILE A N 1
ATOM 703 C CA . ILE A 1 95 ? -12.935 33.902 19.226 1.00 21.21 94 ILE A CA 1
ATOM 704 C C . ILE A 1 95 ? -13.492 34.357 17.883 1.00 24.27 94 ILE A C 1
ATOM 705 O O . ILE A 1 95 ? -14.161 35.369 17.769 1.00 26.07 94 ILE A O 1
ATOM 710 N N . ASP A 1 96 ? -13.290 33.513 16.894 1.00 27.47 95 ASP A N 1
ATOM 711 C CA . ASP A 1 96 ? -13.760 33.668 15.524 1.00 31.51 95 ASP A CA 1
ATOM 712 C C . ASP A 1 96 ? -15.261 34.052 15.496 1.00 32.64 95 ASP A C 1
ATOM 713 O O . ASP A 1 96 ? -15.704 34.850 14.660 1.00 32.11 95 ASP A O 1
ATOM 718 N N . GLU A 1 97 ? -16.041 33.410 16.376 1.00 31.84 96 GLU A N 1
ATOM 719 C CA . GLU A 1 97 ? -17.480 33.566 16.417 1.00 26.87 96 GLU A CA 1
ATOM 720 C C . GLU A 1 97 ? -18.075 34.512 17.416 1.00 27.92 96 GLU A C 1
ATOM 721 O O . GLU A 1 97 ? -19.292 34.701 17.446 1.00 29.57 96 GLU A O 1
ATOM 727 N N . ILE A 1 98 ? -17.250 35.128 18.238 1.00 25.73 97 ILE A N 1
ATOM 728 C CA . ILE A 1 98 ? -17.794 36.036 19.229 1.00 22.38 97 ILE A CA 1
ATOM 729 C C . ILE A 1 98 ? -18.165 37.383 18.636 1.00 21.96 97 ILE A C 1
ATOM 730 O O . ILE A 1 98 ? -17.430 37.976 17.871 1.00 22.91 97 ILE A O 1
ATOM 735 N N . LYS A 1 99 ? -19.321 37.884 19.000 1.00 24.91 98 LYS A N 1
ATOM 736 C CA . LYS A 1 99 ? -19.741 39.169 18.478 1.00 27.52 98 LYS A CA 1
ATOM 737 C C . LYS A 1 99 ? -20.135 40.042 19.627 1.00 27.05 98 LYS A C 1
ATOM 738 O O . LYS A 1 99 ? -20.442 39.553 20.703 1.00 28.19 98 LYS A O 1
ATOM 744 N N . PRO A 1 100 ? -20.168 41.356 19.408 1.00 28.65 99 PRO A N 1
ATOM 745 C CA . PRO A 1 100 ? -20.558 42.277 20.478 1.00 27.72 99 PRO A CA 1
ATOM 746 C C . PRO A 1 100 ? -21.953 41.841 20.937 1.00 25.10 99 PRO A C 1
ATOM 747 O O . PRO A 1 100 ? -22.740 41.378 20.124 1.00 22.90 99 PRO A O 1
ATOM 751 N N . GLY A 1 101 ? -22.232 41.925 22.230 1.00 22.13 100 GLY A N 1
ATOM 752 C CA . GLY A 1 101 ? -23.527 41.504 22.699 1.00 22.08 100 GLY A CA 1
ATOM 753 C C . GLY A 1 101 ? -23.516 40.120 23.283 1.00 22.95 100 GLY A C 1
ATOM 754 O O . GLY A 1 101 ? -24.419 39.800 24.065 1.00 24.88 100 GLY A O 1
ATOM 755 N N . ASP A 1 102 ? -22.552 39.289 22.867 1.00 23.23 101 ASP A N 1
ATOM 756 C CA . ASP A 1 102 ? -22.392 37.926 23.418 1.00 21.46 101 ASP A CA 1
ATOM 757 C C . ASP A 1 102 ? -22.016 38.126 24.875 1.00 20.66 101 ASP A C 1
ATOM 758 O O . ASP A 1 102 ? -21.529 39.182 25.237 1.00 21.14 101 ASP A O 1
ATOM 763 N N . TYR A 1 103 ? -22.158 37.091 25.689 1.00 21.17 102 TYR A N 1
ATOM 764 C CA . TYR A 1 103 ? -21.815 37.201 27.088 1.00 17.90 102 TYR A CA 1
ATOM 765 C C . TYR A 1 103 ? -20.740 36.216 27.342 1.00 17.21 102 TYR A C 1
ATOM 766 O O . TYR A 1 103 ? -20.975 35.029 27.201 1.00 19.71 102 TYR A O 1
ATOM 775 N N . ALA A 1 104 ? -19.564 36.715 27.679 1.00 16.97 103 ALA A N 1
ATOM 776 C CA . ALA A 1 104 ? -18.425 35.877 28.026 1.00 19.33 103 ALA A CA 1
ATOM 777 C C . ALA A 1 104 ? -18.495 35.592 29.567 1.00 19.65 103 ALA A C 1
ATOM 778 O O . ALA A 1 104 ? -18.883 36.479 30.341 1.00 18.11 103 ALA A O 1
ATOM 780 N N . VAL A 1 105 ? -18.137 34.378 30.003 1.00 17.20 104 VAL A N 1
ATOM 781 C CA . VAL A 1 105 ? -18.173 34.044 31.439 1.00 17.47 104 VAL A CA 1
ATOM 782 C C . VAL A 1 105 ? -16.874 34.507 32.099 1.00 19.04 104 VAL A C 1
ATOM 783 O O . VAL A 1 105 ? -15.790 34.279 31.559 1.00 19.48 104 VAL A O 1
ATOM 787 N N . ILE A 1 106 ? -17.003 35.275 33.168 1.00 17.38 105 ILE A N 1
ATOM 788 C CA . ILE A 1 106 ? -15.869 35.782 33.911 1.00 16.98 105 ILE A CA 1
ATOM 789 C C . ILE A 1 106 ? -15.833 35.051 35.268 1.00 18.44 105 ILE A C 1
ATOM 790 O O . ILE A 1 106 ? -16.877 34.811 35.882 1.00 18.58 105 ILE A O 1
ATOM 795 N N . GLN A 1 107 ? -14.641 34.620 35.676 1.00 18.81 106 GLN A N 1
ATOM 796 C CA . GLN A 1 107 ? -14.409 33.933 36.934 1.00 17.92 106 GLN A CA 1
ATOM 797 C C . GLN A 1 107 ? -13.880 35.037 37.854 1.00 19.09 106 GLN A C 1
ATOM 798 O O . GLN A 1 107 ? -12.783 35.518 37.688 1.00 20.31 106 GLN A O 1
ATOM 804 N N . ARG A 1 108 ? -14.690 35.446 38.814 1.00 23.48 107 ARG A N 1
ATOM 805 C CA . ARG A 1 108 ? -14.366 36.521 39.753 1.00 26.15 107 ARG A CA 1
ATOM 806 C C . ARG A 1 108 ? -13.161 36.329 40.652 1.00 28.47 107 ARG A C 1
ATOM 807 O O . ARG A 1 108 ? -12.625 37.313 41.197 1.00 28.15 107 ARG A O 1
ATOM 815 N N . SER A 1 109 ? -12.783 35.068 40.872 1.00 26.72 108 SER A N 1
ATOM 816 C CA . SER A 1 109 ? -11.650 34.772 41.719 1.00 23.25 108 SER A CA 1
ATOM 817 C C . SER A 1 109 ? -10.354 35.216 41.113 1.00 25.50 108 SER A C 1
ATOM 818 O O . SER A 1 109 ? -9.331 35.242 41.795 1.00 28.30 108 SER A O 1
ATOM 821 N N . ALA A 1 110 ? -10.387 35.506 39.815 1.00 26.64 109 ALA A N 1
ATOM 822 C CA . ALA A 1 110 ? -9.227 35.995 39.085 1.00 30.71 109 ALA A CA 1
ATOM 823 C C . ALA A 1 110 ? -8.867 37.414 39.500 1.00 37.63 109 ALA A C 1
ATOM 824 O O . ALA A 1 110 ? -7.913 37.978 38.972 1.00 42.65 109 ALA A O 1
ATOM 826 N N . PHE A 1 111 ? -9.661 38.017 40.380 1.00 41.88 110 PHE A N 1
ATOM 827 C CA . PHE A 1 111 ? -9.424 39.374 40.848 1.00 47.16 110 PHE A CA 1
ATOM 828 C C . PHE A 1 111 ? -9.327 39.348 42.383 1.00 56.40 110 PHE A C 1
ATOM 829 O O . PHE A 1 111 ? -10.027 38.549 43.034 1.00 59.23 110 PHE A O 1
ATOM 837 N N . SER A 1 112 ? -8.436 40.163 42.963 1.00 66.19 111 SER A N 1
ATOM 838 C CA . SER A 1 112 ? -8.280 40.211 44.444 1.00 74.56 111 SER A CA 1
ATOM 839 C C . SER A 1 112 ? -8.077 41.628 45.095 1.00 79.18 111 SER A C 1
ATOM 840 O O . SER A 1 112 ? -6.956 41.922 45.603 1.00 81.19 111 SER A O 1
ATOM 843 N N . THR A 1 131 ? -23.729 43.003 34.094 1.00 88.16 130 THR A N 1
ATOM 844 C CA . THR A 1 131 ? -23.443 43.312 35.517 1.00 88.51 130 THR A CA 1
ATOM 845 C C . THR A 1 131 ? -24.468 42.612 36.411 1.00 87.45 130 THR A C 1
ATOM 846 O O . THR A 1 131 ? -24.164 41.613 37.065 1.00 87.28 130 THR A O 1
ATOM 850 N N . VAL A 1 132 ? -25.706 43.092 36.354 1.00 86.97 131 VAL A N 1
ATOM 851 C CA . VAL A 1 132 ? -26.793 42.572 37.177 1.00 85.49 131 VAL A CA 1
ATOM 852 C C . VAL A 1 132 ? -27.472 41.306 36.642 1.00 83.06 131 VAL A C 1
ATOM 853 O O . VAL A 1 132 ? -28.121 41.325 35.581 1.00 84.61 131 VAL A O 1
ATOM 857 N N . GLY A 1 133 ? -27.277 40.206 37.369 1.00 77.98 132 GLY A N 1
ATOM 858 C CA . GLY A 1 133 ? -27.894 38.932 37.024 1.00 70.83 132 GLY A CA 1
ATOM 859 C C . GLY A 1 133 ? -27.462 38.076 35.834 1.00 64.98 132 GLY A C 1
ATOM 860 O O . GLY A 1 133 ? -26.801 38.529 34.890 1.00 66.69 132 GLY A O 1
ATOM 861 N N . VAL A 1 134 ? -27.857 36.802 35.918 1.00 57.42 133 VAL A N 1
ATOM 862 C CA . VAL A 1 134 ? -27.604 35.805 34.894 1.00 48.00 133 VAL A CA 1
ATOM 863 C C . VAL A 1 134 ? -28.525 36.233 33.777 1.00 45.51 133 VAL A C 1
ATOM 864 O O . VAL A 1 134 ? -29.738 36.294 33.952 1.00 45.47 133 VAL A O 1
ATOM 868 N N . PRO A 1 135 ? -27.961 36.671 32.665 1.00 42.78 134 PRO A N 1
ATOM 869 C CA . PRO A 1 135 ? -28.854 37.070 31.593 1.00 43.66 134 PRO A CA 1
ATOM 870 C C . PRO A 1 135 ? -29.793 35.909 31.121 1.00 45.35 134 PRO A C 1
ATOM 871 O O . PRO A 1 135 ? -29.337 34.778 30.824 1.00 44.69 134 PRO A O 1
ATOM 875 N N . GLY A 1 136 ? -31.108 36.188 31.135 1.00 46.25 135 GLY A N 1
ATOM 876 C CA . GLY A 1 136 ? -32.137 35.240 30.694 1.00 43.24 135 GLY A CA 1
ATOM 877 C C . GLY A 1 136 ? -32.574 34.109 31.615 1.00 42.71 135 GLY A C 1
ATOM 878 O O . GLY A 1 136 ? -33.358 33.269 31.190 1.00 43.25 135 GLY A O 1
ATOM 879 N N . LEU A 1 137 ? -32.130 34.113 32.873 1.00 42.39 136 LEU A N 1
ATOM 880 C CA . LEU A 1 137 ? -32.432 33.050 33.830 1.00 42.21 136 LEU A CA 1
ATOM 881 C C . LEU A 1 137 ? -33.837 33.150 34.360 1.00 47.16 136 LEU A C 1
ATOM 882 O O . LEU A 1 137 ? -34.499 32.125 34.546 1.00 47.93 136 LEU A O 1
ATOM 887 N N . VAL A 1 138 ? -34.287 34.382 34.614 1.00 49.35 137 VAL A N 1
ATOM 888 C CA . VAL A 1 138 ? -35.635 34.630 35.142 1.00 50.27 137 VAL A CA 1
ATOM 889 C C . VAL A 1 138 ? -36.720 34.109 34.221 1.00 48.72 137 VAL A C 1
ATOM 890 O O . VAL A 1 138 ? -37.553 33.308 34.648 1.00 45.69 137 VAL A O 1
ATOM 894 N N . ARG A 1 139 ? -36.687 34.552 32.963 1.00 50.06 138 ARG A N 1
ATOM 895 C CA . ARG A 1 139 ? -37.664 34.107 31.975 1.00 53.59 138 ARG A CA 1
ATOM 896 C C . ARG A 1 139 ? -37.569 32.593 31.840 1.00 51.07 138 ARG A C 1
ATOM 897 O O . ARG A 1 139 ? -38.578 31.915 31.637 1.00 52.27 138 ARG A O 1
ATOM 905 N N . PHE A 1 140 ? -36.351 32.068 31.941 1.00 47.51 139 PHE A N 1
ATOM 906 C CA . PHE A 1 140 ? -36.139 30.640 31.828 1.00 44.24 139 PHE A CA 1
ATOM 907 C C . PHE A 1 140 ? -36.817 29.931 32.963 1.00 44.95 139 PHE A C 1
ATOM 908 O O . PHE A 1 140 ? -37.434 28.896 32.744 1.00 46.86 139 PHE A O 1
ATOM 916 N N . LEU A 1 141 ? -36.672 30.476 34.168 1.00 45.42 140 LEU A N 1
ATOM 917 C CA . LEU A 1 141 ? -37.243 29.905 35.375 1.00 46.65 140 LEU A CA 1
ATOM 918 C C . LEU A 1 141 ? -38.738 29.982 35.358 1.00 50.30 140 LEU A C 1
ATOM 919 O O . LEU A 1 141 ? -39.385 28.971 35.529 1.00 51.17 140 LEU A O 1
ATOM 924 N N . GLU A 1 142 ? -39.305 31.148 35.089 1.00 54.05 141 GLU A N 1
ATOM 925 C CA . GLU A 1 142 ? -40.754 31.236 35.069 1.00 60.00 141 GLU A CA 1
ATOM 926 C C . GLU A 1 142 ? -41.372 30.460 33.903 1.00 63.95 141 GLU A C 1
ATOM 927 O O . GLU A 1 142 ? -42.443 29.869 34.038 1.00 65.53 141 GLU A O 1
ATOM 933 N N . ALA A 1 143 ? -40.688 30.433 32.768 1.00 69.72 142 ALA A N 1
ATOM 934 C CA . ALA A 1 143 ? -41.176 29.685 31.613 1.00 75.36 142 ALA A CA 1
ATOM 935 C C . ALA A 1 143 ? -41.027 28.174 31.858 1.00 80.08 142 ALA A C 1
ATOM 936 O O . ALA A 1 143 ? -41.983 27.418 31.699 1.00 82.89 142 ALA A O 1
ATOM 938 N N . HIS A 1 144 ? -39.825 27.747 32.253 1.00 83.89 143 HIS A N 1
ATOM 939 C CA . HIS A 1 144 ? -39.526 26.342 32.531 1.00 86.59 143 HIS A CA 1
ATOM 940 C C . HIS A 1 144 ? -39.696 25.962 34.007 1.00 89.73 143 HIS A C 1
ATOM 941 O O . HIS A 1 144 ? -40.740 25.445 34.387 1.00 90.88 143 HIS A O 1
ATOM 948 N N . HIS A 1 145 ? -38.696 26.271 34.835 1.00 93.16 144 HIS A N 1
ATOM 949 C CA . HIS A 1 145 ? -38.668 25.952 36.274 1.00 97.50 144 HIS A CA 1
ATOM 950 C C . HIS A 1 145 ? -38.951 24.504 36.624 1.00 99.12 144 HIS A C 1
ATOM 951 O O . HIS A 1 145 ? -38.123 23.858 37.266 1.00 100.48 144 HIS A O 1
ATOM 958 N N . ARG A 1 146 ? -40.138 24.002 36.302 1.00 100.07 145 ARG A N 1
ATOM 959 C CA . ARG A 1 146 ? -40.391 22.614 36.598 1.00 101.16 145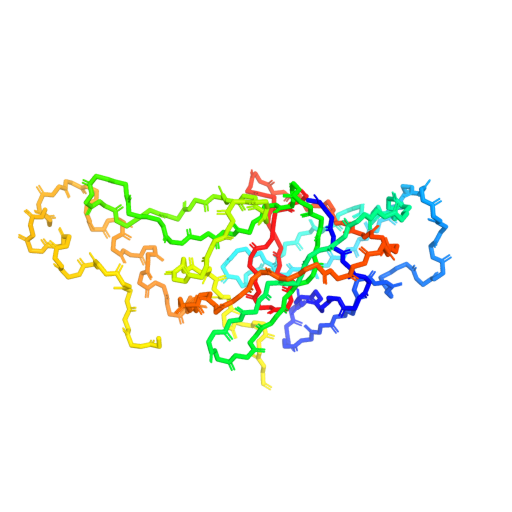 ARG A CA 1
ATOM 960 C C . ARG A 1 146 ? -39.961 21.722 35.449 1.00 101.03 145 ARG A C 1
ATOM 961 O O . ARG A 1 146 ? -40.739 20.970 34.849 1.00 102.45 145 ARG A O 1
ATOM 969 N N . ASP A 1 147 ? -38.690 21.895 35.128 1.00 99.32 146 ASP A N 1
ATOM 970 C CA . ASP A 1 147 ? -37.985 21.128 34.131 1.00 97.35 146 ASP A CA 1
ATOM 971 C C . ASP A 1 147 ? -37.112 20.511 35.220 1.00 94.84 146 ASP A C 1
ATOM 972 O O . ASP A 1 147 ? -36.499 21.240 35.998 1.00 94.78 146 ASP A O 1
ATOM 977 N N . PRO A 1 148 ? -37.129 19.178 35.368 1.00 92.57 147 PRO A N 1
ATOM 978 C CA . PRO A 1 148 ? -36.322 18.510 36.406 1.00 90.35 147 PRO A CA 1
ATOM 979 C C . PRO A 1 148 ? -34.880 19.014 36.609 1.00 86.16 147 PRO A C 1
ATOM 980 O O . PRO A 1 148 ? -34.361 19.000 37.723 1.00 87.14 147 PRO A O 1
ATOM 984 N N . ASP A 1 149 ? -34.242 19.482 35.545 1.00 80.83 148 ASP A N 1
ATOM 985 C CA . ASP A 1 149 ? -32.887 19.969 35.665 1.00 75.38 148 ASP A CA 1
ATOM 986 C C . ASP A 1 149 ? -32.858 21.470 35.750 1.00 69.02 148 ASP A C 1
ATOM 987 O O . ASP A 1 149 ? -31.800 22.057 35.793 1.00 65.80 148 ASP A O 1
ATOM 992 N N . ALA A 1 150 ? -34.017 22.102 35.799 1.00 65.74 149 ALA A N 1
ATOM 993 C CA . ALA A 1 150 ? -34.054 23.555 35.881 1.00 65.52 149 ALA A CA 1
ATOM 994 C C . ALA A 1 150 ? -33.393 24.041 37.176 1.00 65.53 149 ALA A C 1
ATOM 995 O O . ALA A 1 150 ? -32.769 25.101 37.209 1.00 66.10 149 ALA A O 1
ATOM 997 N N . LYS A 1 151 ? -33.465 23.237 38.229 1.00 64.93 150 LYS A N 1
ATOM 998 C CA . LYS A 1 151 ? -32.851 23.636 39.480 1.00 62.85 150 LYS A CA 1
ATOM 999 C C . LYS A 1 151 ? -31.324 23.431 39.450 1.00 61.09 150 LYS A C 1
ATOM 1000 O O . LYS A 1 151 ? -30.577 24.255 39.988 1.00 61.21 150 LYS A O 1
ATOM 1006 N N . ALA A 1 152 ? -30.868 22.359 38.790 1.00 57.13 151 ALA A N 1
ATOM 1007 C CA . ALA A 1 152 ? -29.435 22.069 38.641 1.00 52.04 151 ALA A CA 1
ATOM 1008 C C . ALA A 1 152 ? -28.782 23.142 37.745 1.00 50.15 151 ALA A C 1
ATOM 1009 O O . ALA A 1 152 ? -27.649 23.558 37.951 1.00 49.47 151 ALA A O 1
ATOM 1011 N N . ILE A 1 153 ? -29.524 23.560 36.733 1.00 46.76 152 ILE A N 1
ATOM 1012 C CA . ILE A 1 153 ? -29.103 24.577 35.803 1.00 43.20 152 ILE A CA 1
ATOM 1013 C C . ILE A 1 153 ? -28.951 25.875 36.555 1.00 41.13 152 ILE A C 1
ATOM 1014 O O . ILE A 1 153 ? -27.906 26.494 36.506 1.00 39.92 152 ILE A O 1
ATOM 1019 N N . ALA A 1 154 ? -30.000 26.283 37.252 1.00 40.75 153 ALA A N 1
ATOM 1020 C CA . ALA A 1 154 ? -29.973 27.525 38.019 1.00 42.01 153 ALA A CA 1
ATOM 1021 C C . ALA A 1 154 ? -28.797 27.589 38.966 1.00 42.72 153 ALA A C 1
ATOM 1022 O O . ALA A 1 154 ? -28.211 28.640 39.153 1.00 40.84 153 ALA A O 1
ATOM 1024 N N . ASP A 1 155 ? -28.461 26.455 39.570 1.00 45.43 154 ASP A N 1
ATOM 1025 C CA . ASP A 1 155 ? -27.347 26.388 40.512 1.00 45.73 154 ASP A CA 1
ATOM 1026 C C . ASP A 1 155 ? -26.036 26.811 39.849 1.00 40.71 154 ASP A C 1
ATOM 1027 O O . ASP A 1 155 ? -25.433 27.783 40.266 1.00 41.59 154 ASP A O 1
ATOM 1032 N N . GLU A 1 156 ? -25.652 26.132 38.775 1.00 36.66 155 GLU A N 1
ATOM 1033 C CA . GLU A 1 156 ? -24.411 26.427 38.066 1.00 35.52 155 GLU A CA 1
ATOM 1034 C C . GLU A 1 156 ? -24.303 27.885 37.578 1.00 33.55 155 GLU A C 1
ATOM 1035 O O . GLU A 1 156 ? -23.259 28.536 37.761 1.00 33.29 155 GLU A O 1
ATOM 1041 N N . LEU A 1 157 ? -25.368 28.402 36.975 1.00 28.49 156 LEU A N 1
ATOM 1042 C CA . LEU A 1 157 ? -25.359 29.766 36.442 1.00 27.65 156 LEU A CA 1
ATOM 1043 C C . LEU A 1 157 ? -25.276 30.805 37.526 1.00 27.48 156 LEU A C 1
ATOM 1044 O O . LEU A 1 157 ? -24.737 31.905 37.365 1.00 25.30 156 LEU A O 1
ATOM 1049 N N . THR A 1 158 ? -25.852 30.411 38.633 1.00 27.22 157 THR A N 1
ATOM 1050 C CA . THR A 1 158 ? -25.998 31.213 39.797 1.00 29.00 157 THR A CA 1
ATOM 1051 C C . THR A 1 158 ? -24.773 31.270 40.766 1.00 30.08 157 THR A C 1
ATOM 1052 O O . THR A 1 158 ? -24.723 32.120 41.665 1.00 31.96 157 THR A O 1
ATOM 1056 N N . ASP A 1 159 ? -23.789 30.391 40.555 1.00 26.72 158 ASP A N 1
ATOM 1057 C CA . ASP A 1 159 ? -22.552 30.327 41.329 1.00 23.05 158 ASP A CA 1
ATOM 1058 C C . ASP A 1 159 ? -22.056 31.778 41.522 1.00 23.37 158 ASP A C 1
ATOM 1059 O O . ASP A 1 159 ? -21.953 32.530 40.557 1.00 25.32 158 ASP A O 1
ATOM 1064 N N . GLY A 1 160 ? -21.785 32.171 42.770 1.00 24.28 159 GLY A N 1
ATOM 1065 C CA . GLY A 1 160 ? -21.352 33.529 43.091 1.00 19.14 159 GLY A CA 1
ATOM 1066 C C . GLY A 1 160 ? -20.030 33.963 42.497 1.00 22.13 159 GLY A C 1
ATOM 1067 O O . GLY A 1 160 ? -19.736 35.163 42.389 1.00 20.75 159 GLY A O 1
ATOM 1068 N N . ARG A 1 161 ? -19.211 32.987 42.130 1.00 18.87 160 ARG A N 1
ATOM 1069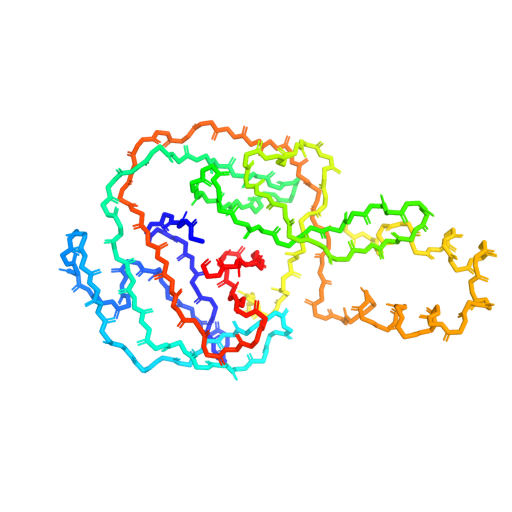 C CA . ARG A 1 161 ? -17.938 33.276 41.506 1.00 17.96 160 ARG A CA 1
ATOM 1070 C C . ARG A 1 161 ? -18.013 33.658 40.013 1.00 20.89 160 ARG A C 1
ATOM 1071 O O . ARG A 1 161 ? -16.993 34.068 39.458 1.00 22.40 160 ARG A O 1
ATOM 1079 N N . PHE A 1 162 ? -19.193 33.576 39.377 1.00 21.05 161 PHE A N 1
ATOM 1080 C CA . PHE A 1 162 ? -19.348 33.889 37.939 1.00 20.04 161 PHE A CA 1
ATOM 1081 C C . PHE A 1 162 ? -19.841 35.299 37.717 1.00 21.08 161 PHE A C 1
ATOM 1082 O O . PHE A 1 162 ? -20.631 35.811 38.476 1.00 24.22 161 PHE A O 1
ATOM 1090 N N . TYR A 1 163 ? -19.438 35.892 36.614 1.00 23.76 162 TYR A N 1
ATOM 1091 C CA . TYR A 1 163 ? -19.901 37.212 36.248 1.00 22.36 162 TYR A CA 1
ATOM 1092 C C . TYR A 1 163 ? -20.087 37.096 34.748 1.00 23.64 162 TYR A C 1
ATOM 1093 O O . TYR A 1 163 ? -19.324 36.378 34.113 1.00 21.71 162 TYR A O 1
ATOM 1102 N N . TYR A 1 164 ? -21.129 37.725 34.192 1.00 23.17 163 TYR A N 1
ATOM 1103 C CA . TYR A 1 164 ? -21.381 37.678 32.737 1.00 21.40 163 TYR A CA 1
ATOM 1104 C C . TYR A 1 164 ? -21.131 39.059 32.136 1.00 22.05 163 TYR A C 1
ATOM 1105 O O . TYR A 1 164 ? -21.873 40.011 32.417 1.00 24.67 163 TYR A O 1
ATOM 1114 N N . ALA A 1 165 ? -20.015 39.177 31.401 1.00 21.81 164 ALA A N 1
ATOM 1115 C CA . ALA A 1 165 ? -19.570 40.418 30.786 1.00 19.73 164 ALA A CA 1
ATOM 1116 C C . ALA A 1 165 ? -20.049 40.513 29.364 1.00 20.52 164 ALA A C 1
ATOM 1117 O O . ALA A 1 165 ? -19.856 39.599 28.601 1.00 20.86 164 ALA A O 1
ATOM 1119 N N . LYS A 1 166 ? -20.616 41.650 28.980 1.00 23.90 165 LYS A N 1
ATOM 1120 C CA . LYS A 1 166 ? -21.132 41.798 27.629 1.00 24.24 165 LYS A CA 1
ATOM 1121 C C . LYS A 1 166 ? -20.033 42.192 26.681 1.00 22.70 165 LYS A C 1
ATOM 1122 O O . LYS A 1 166 ? -19.358 43.164 26.926 1.00 24.41 165 LYS A O 1
ATOM 1128 N N . VAL A 1 167 ? -19.856 41.444 25.600 1.00 22.12 166 VAL A N 1
ATOM 1129 C CA . VAL A 1 167 ? -18.823 41.759 24.629 1.00 23.82 166 VAL A CA 1
ATOM 1130 C C . VAL A 1 167 ? -19.160 43.051 23.882 1.00 25.23 166 VAL A C 1
ATOM 1131 O O . VAL A 1 167 ? -20.274 43.255 23.400 1.00 21.87 166 VAL A O 1
ATOM 1135 N N . ALA A 1 168 ? -18.172 43.931 23.828 1.00 28.25 167 ALA A N 1
ATOM 1136 C CA . ALA A 1 168 ? -18.285 45.224 23.165 1.00 31.38 167 ALA A CA 1
ATOM 1137 C C . ALA A 1 168 ? -17.679 45.169 21.791 1.00 31.01 167 ALA A C 1
ATOM 1138 O O . ALA A 1 168 ? -18.250 45.710 20.859 1.00 35.23 167 ALA A O 1
ATOM 1140 N N . SER A 1 169 ? -16.565 44.459 21.645 1.00 33.17 168 SER A N 1
ATOM 1141 C CA . SER A 1 169 ? -15.884 44.375 20.353 1.00 32.60 168 SER A CA 1
ATOM 1142 C C . SER A 1 169 ? -14.877 43.253 20.269 1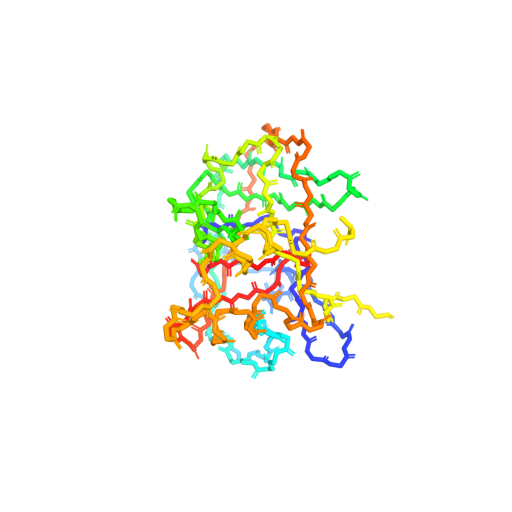.00 29.39 168 SER A C 1
ATOM 1143 O O . SER A 1 169 ? -14.336 42.863 21.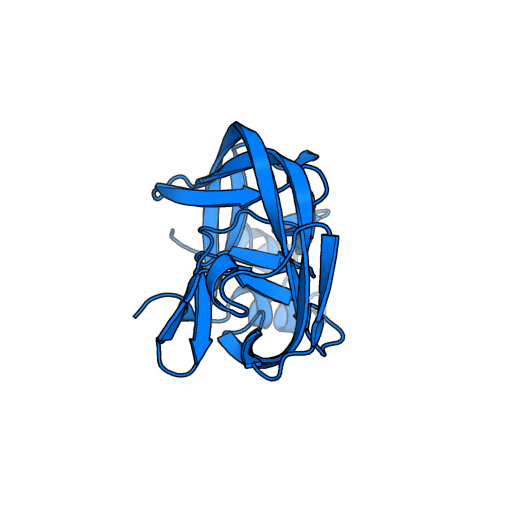270 1.00 27.88 168 SER A O 1
ATOM 1146 N N . VAL A 1 170 ? -14.672 42.722 19.072 1.00 28.77 169 VAL A N 1
ATOM 1147 C CA . VAL A 1 170 ? -13.643 41.711 18.811 1.00 27.82 169 VAL A CA 1
ATOM 1148 C C . VAL A 1 170 ? -12.821 42.412 17.696 1.00 29.43 169 VAL A C 1
ATOM 1149 O O . VAL A 1 170 ? -13.336 42.611 16.609 1.00 30.56 169 VAL A O 1
ATOM 1153 N N . THR A 1 171 ? -11.604 42.872 17.970 1.00 28.17 170 THR A N 1
ATOM 1154 C CA . THR A 1 171 ? -10.835 43.572 16.948 1.00 31.38 170 THR A CA 1
ATOM 1155 C C . THR A 1 171 ? -9.517 42.908 16.570 1.00 32.55 170 THR A C 1
ATOM 1156 O O . THR A 1 171 ? -8.897 42.268 17.405 1.00 33.26 170 THR A O 1
ATOM 1160 N N . ASP A 1 172 ? -9.080 43.032 15.314 1.00 34.37 171 ASP A N 1
ATOM 1161 C CA . ASP A 1 172 ? -7.800 42.418 14.947 1.00 36.12 171 ASP A CA 1
ATOM 1162 C C . ASP A 1 172 ? -6.673 43.024 15.761 1.00 30.56 171 ASP A C 1
ATOM 1163 O O . ASP A 1 172 ? -6.595 44.215 15.962 1.00 27.58 171 ASP A O 1
ATOM 1168 N N . ALA A 1 173 ? -5.822 42.158 16.266 1.00 29.77 172 ALA A N 1
ATOM 1169 C CA . ALA A 1 173 ? -4.733 42.589 17.094 1.00 28.12 172 ALA A CA 1
ATOM 1170 C C . ALA A 1 173 ? -3.371 42.276 16.495 1.00 25.17 172 ALA A C 1
ATOM 1171 O O . ALA A 1 173 ? -2.370 42.319 17.178 1.00 27.46 172 ALA A O 1
ATOM 1173 N N . GLY A 1 174 ? -3.327 41.915 15.230 1.00 24.76 173 GLY A N 1
ATOM 1174 C CA . GLY A 1 174 ? -2.041 41.655 14.634 1.00 22.96 173 GLY A CA 1
ATOM 1175 C C . GLY A 1 174 ? -1.577 40.230 14.719 1.00 23.73 173 GLY A C 1
ATOM 1176 O O . GLY A 1 174 ? -2.373 39.326 14.903 1.00 26.75 173 GLY A O 1
ATOM 1177 N N . VAL A 1 175 ? -0.299 40.036 14.438 1.00 25.08 174 VAL A N 1
ATOM 1178 C CA . VAL A 1 175 ? 0.323 38.730 14.490 1.00 26.98 174 VAL A CA 1
ATOM 1179 C C . VAL A 1 175 ? 1.216 38.757 15.701 1.00 27.20 174 VAL A C 1
ATOM 1180 O O . VAL A 1 175 ? 1.982 39.696 15.894 1.00 29.70 174 VAL A O 1
ATOM 1184 N N . GLN A 1 176 ? 1.077 37.755 16.553 1.00 25.96 175 GLN A N 1
ATOM 1185 C CA . GLN A 1 176 ? 1.850 37.733 17.765 1.00 24.86 175 GLN A CA 1
ATOM 1186 C C . GLN A 1 176 ? 2.210 36.341 18.245 1.00 25.66 175 GLN A C 1
ATOM 1187 O O . GLN A 1 176 ? 1.678 35.351 17.736 1.00 24.19 175 GLN A O 1
ATOM 1193 N N . PRO A 1 177 ? 3.268 36.239 19.071 1.00 26.25 176 PRO A N 1
ATOM 1194 C CA . PRO A 1 177 ? 3.672 34.942 19.619 1.00 25.97 176 PRO A CA 1
ATOM 1195 C C . PRO A 1 177 ? 2.466 34.574 20.484 1.00 25.77 176 PRO A C 1
ATOM 1196 O O . PRO A 1 177 ? 1.903 35.420 21.201 1.00 25.29 176 PRO A O 1
ATOM 1200 N N . VAL A 1 178 ? 2.106 33.302 20.459 1.00 25.90 177 VAL A N 1
ATOM 1201 C CA . VAL A 1 178 ? 0.900 32.878 21.112 1.00 22.06 177 VAL A CA 1
ATOM 1202 C C . VAL A 1 178 ? 1.149 31.596 21.941 1.00 22.46 177 VAL A C 1
ATOM 1203 O O . VAL A 1 178 ? 1.953 30.761 21.546 1.00 20.46 177 VAL A O 1
ATOM 1207 N N . TYR A 1 179 ? 0.593 31.572 23.162 1.00 21.15 178 TYR A N 1
ATOM 1208 C CA . TYR A 1 179 ? 0.731 30.482 24.146 1.00 21.15 178 TYR A CA 1
ATOM 1209 C C . TYR A 1 179 ? -0.541 29.763 24.598 1.00 22.13 178 TYR A C 1
ATOM 1210 O O . TYR A 1 179 ? -1.644 30.287 24.476 1.00 23.01 178 TYR A O 1
ATOM 1219 N N . SER A 1 180 ? -0.368 28.563 25.142 1.00 20.00 179 SER A N 1
ATOM 1220 C CA . SER A 1 180 ? -1.466 27.845 25.741 1.00 18.98 179 SER A CA 1
ATOM 1221 C C . SER A 1 180 ? -0.935 26.909 26.791 1.00 19.42 179 SER A C 1
ATOM 1222 O O . SER A 1 180 ? 0.270 26.688 26.889 1.00 16.63 179 SER A O 1
ATOM 1225 N N . LEU A 1 181 ? -1.833 26.536 27.694 1.00 18.88 180 LEU A N 1
ATOM 1226 C CA . LEU A 1 181 ? -1.541 25.598 28.764 1.00 22.70 180 LEU A CA 1
ATOM 1227 C C . LEU A 1 181 ? -2.217 24.258 28.521 1.00 23.53 180 LEU A C 1
ATOM 1228 O O . LEU A 1 181 ? -3.097 24.123 27.671 1.00 23.25 180 LEU A O 1
ATOM 1233 N N . ARG A 1 182 ? -1.749 23.236 29.208 1.00 22.45 181 ARG A N 1
ATOM 1234 C CA . ARG A 1 182 ? -2.472 22.026 29.115 1.00 20.68 181 ARG A CA 1
ATOM 1235 C C . ARG A 1 182 ? -2.883 21.801 30.560 1.00 20.44 181 ARG A C 1
ATOM 1236 O O . ARG A 1 182 ? -2.054 21.829 31.452 1.00 20.12 181 ARG A O 1
ATOM 1244 N N . VAL A 1 183 ? -4.179 21.730 30.802 1.00 23.10 182 VAL A N 1
ATOM 1245 C CA . VAL A 1 183 ? -4.668 21.489 32.127 1.00 23.18 182 VAL A CA 1
ATOM 1246 C C . VAL A 1 183 ? -5.260 20.100 32.212 1.00 27.41 182 VAL A C 1
ATOM 1247 O O . VAL A 1 183 ? -5.952 19.607 31.303 1.00 25.55 182 VAL A O 1
ATOM 1251 N N . ASP A 1 184 ? -4.868 19.437 33.289 1.00 35.24 183 ASP A N 1
ATOM 1252 C CA . ASP A 1 184 ? -5.278 18.088 33.632 1.00 40.35 183 ASP A CA 1
ATOM 1253 C C . ASP A 1 184 ? -6.692 18.098 34.181 1.00 38.85 183 ASP A C 1
ATOM 1254 O O . ASP A 1 184 ? -6.901 17.951 35.393 1.00 42.05 183 ASP A O 1
ATOM 1259 N N . THR A 1 185 ? -7.657 18.106 33.273 1.00 33.99 184 THR A N 1
ATOM 1260 C CA . THR A 1 185 ? -9.041 18.233 33.645 1.00 29.06 184 THR A CA 1
ATOM 1261 C C . THR A 1 185 ? -9.895 17.840 32.445 1.00 28.80 184 THR A C 1
ATOM 1262 O O . THR A 1 185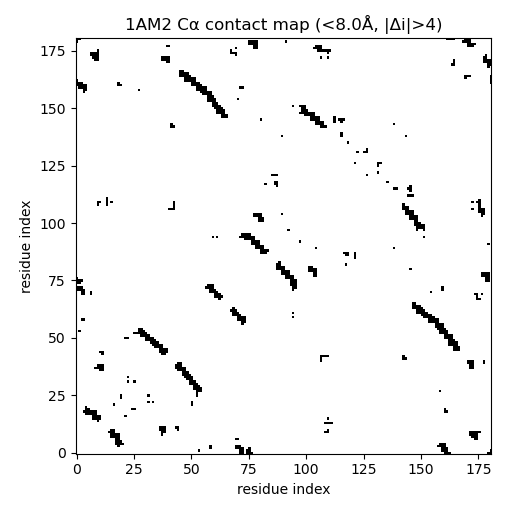 ? -9.537 18.073 31.297 1.00 29.96 184 THR A O 1
ATOM 1266 N N . ALA A 1 186 ? -11.029 17.229 32.709 1.00 28.75 185 ALA A N 1
ATOM 1267 C CA . ALA A 1 186 ? -11.905 16.796 31.641 1.00 30.99 185 ALA A CA 1
ATOM 1268 C C . ALA A 1 186 ? -12.449 18.011 30.927 1.00 29.17 185 ALA A C 1
ATOM 1269 O O . ALA A 1 186 ? -12.810 17.962 29.768 1.00 32.66 185 ALA A O 1
ATOM 1271 N N . ASP A 1 187 ? -12.568 19.084 31.682 1.00 28.65 186 ASP A N 1
ATOM 1272 C CA . ASP A 1 187 ? -13.081 20.358 31.209 1.00 24.79 186 ASP A CA 1
ATOM 1273 C C . ASP A 1 187 ? -12.035 21.109 30.367 1.00 24.04 186 ASP A C 1
ATOM 1274 O O . ASP A 1 187 ? -12.382 21.730 29.362 1.00 22.16 186 ASP A O 1
ATOM 1279 N N . HIS A 1 188 ? -10.758 20.991 30.758 1.00 23.89 187 HIS A N 1
ATOM 1280 C CA . HIS A 1 188 ? -9.628 21.651 30.078 1.00 23.16 187 HIS A CA 1
ATOM 1281 C C . HIS A 1 188 ? -9.711 23.154 30.065 1.00 22.75 187 HIS A C 1
ATOM 1282 O O . HIS A 1 188 ? -9.379 23.769 29.064 1.00 24.18 187 HIS A O 1
ATOM 1289 N N . ALA A 1 189 ? -10.130 23.759 31.165 1.00 20.90 188 ALA A N 1
ATOM 1290 C CA . ALA A 1 189 ? -10.272 25.205 31.192 1.00 19.06 188 ALA A CA 1
ATOM 1291 C C . ALA A 1 189 ? -9.360 25.861 32.214 1.00 19.19 188 ALA A C 1
ATOM 1292 O O . ALA A 1 189 ? -9.036 25.278 33.263 1.00 18.99 188 ALA A O 1
ATOM 1294 N N . PHE A 1 190 ? -8.979 27.089 31.908 1.00 18.35 189 PHE A N 1
ATOM 1295 C CA . PHE A 1 190 ? -8.151 27.874 32.791 1.00 16.60 189 PHE A CA 1
ATOM 1296 C C . PHE A 1 190 ? -8.602 29.314 32.621 1.00 15.99 189 PHE A C 1
ATOM 1297 O O . PHE A 1 190 ? -9.399 29.627 31.736 1.00 14.30 189 PHE A O 1
ATOM 1305 N N . ILE A 1 191 ? -8.186 30.150 33.549 1.00 14.51 190 ILE A N 1
ATOM 1306 C CA . ILE A 1 191 ? -8.598 31.530 33.621 1.00 13.90 190 ILE A CA 1
ATOM 1307 C C . ILE A 1 191 ? -7.482 32.385 33.083 1.00 18.92 190 ILE A C 1
ATOM 1308 O O . ILE A 1 191 ? -6.335 32.306 33.567 1.00 16.91 190 ILE A O 1
ATOM 1313 N N . THR A 1 192 ? -7.829 33.220 32.093 1.00 18.98 191 THR A N 1
ATOM 1314 C CA . THR A 1 192 ? -6.885 34.094 31.417 1.00 17.46 191 THR A CA 1
ATOM 1315 C C . THR A 1 192 ? -7.521 35.472 31.404 1.00 17.96 191 THR A C 1
ATOM 1316 O O . THR A 1 192 ? -8.447 35.701 30.652 1.00 21.38 191 THR A O 1
ATOM 1320 N N . ASN A 1 193 ? -7.005 36.392 32.201 1.00 16.37 192 ASN A N 1
ATOM 1321 C CA . ASN A 1 193 ? -7.587 37.715 32.297 1.00 16.49 192 ASN A CA 1
ATOM 1322 C C . ASN A 1 193 ? -9.060 37.702 32.795 1.00 18.30 192 ASN A C 1
ATOM 1323 O O . ASN A 1 193 ? -9.877 38.552 32.407 1.00 19.68 192 ASN A O 1
ATOM 1328 N N . GLY A 1 194 ? -9.386 36.790 33.708 1.00 17.77 193 GLY A N 1
ATOM 1329 C CA . GLY A 1 194 ? -10.739 36.733 34.189 1.00 16.87 193 GLY A CA 1
ATOM 1330 C C . GLY A 1 194 ? -11.619 35.858 33.336 1.00 18.44 193 GLY A C 1
ATOM 1331 O O . GLY A 1 194 ? -12.590 35.299 33.862 1.00 17.93 193 GLY A O 1
ATOM 1332 N N . PHE A 1 195 ? -11.266 35.696 32.053 1.00 16.71 194 PHE A N 1
ATOM 1333 C CA . PHE A 1 195 ? -12.033 34.891 31.070 1.00 16.14 194 PHE A CA 1
ATOM 1334 C C . PHE A 1 195 ? -11.765 33.404 31.263 1.00 15.61 194 PHE A C 1
ATOM 1335 O O . PHE A 1 195 ? -10.652 33.038 31.541 1.00 19.82 194 PHE A O 1
ATOM 1343 N N . VAL A 1 196 ? -12.739 32.564 30.985 1.00 16.03 195 VAL A N 1
ATOM 1344 C CA . VAL A 1 196 ? -12.567 31.125 31.117 1.00 17.03 195 VAL A CA 1
ATOM 1345 C C . VAL A 1 196 ? -12.144 30.596 29.748 1.00 18.70 195 VAL A C 1
ATOM 1346 O O . VAL A 1 196 ? -12.954 30.592 28.813 1.00 18.77 195 VAL A O 1
ATOM 1350 N N . SER A 1 197 ? -10.864 30.233 29.619 1.00 17.78 196 SER A N 1
ATOM 1351 C CA . SER A 1 197 ? -10.300 29.722 28.371 1.00 16.04 196 SER A CA 1
ATOM 1352 C C . SER A 1 197 ? -10.215 28.214 28.284 1.00 18.16 196 SER A C 1
ATOM 1353 O O . SER A 1 197 ? -10.090 27.524 29.295 1.00 19.21 196 SER A O 1
ATOM 1356 N N . HIS A 1 198 ? -10.325 27.701 27.068 1.00 15.96 197 HIS A N 1
ATOM 1357 C CA . HIS A 1 198 ? -10.143 26.287 26.897 1.00 20.14 197 HIS A CA 1
ATOM 1358 C C . HIS A 1 198 ? -8.687 26.031 26.448 1.00 22.12 197 HIS A C 1
ATOM 1359 O O . HIS A 1 198 ? -8.119 26.872 25.768 1.00 25.99 197 HIS A O 1
ATOM 1366 N N . ASN A 1 199 ? -8.087 24.895 26.848 1.00 26.61 198 ASN A N 1
ATOM 1367 C CA . ASN A 1 199 ? -6.704 24.480 26.455 1.00 28.32 198 ASN A CA 1
ATOM 1368 C C . ASN A 1 199 ? -6.459 24.766 24.959 1.00 28.62 198 ASN A C 1
ATOM 1369 O O . ASN A 1 199 ? -7.390 24.502 24.140 1.00 27.92 198 ASN A O 1
#

Nearest PDB structures (foldseek):
  1am2-assembly1_A-2  TM=1.006E+00  e=2.771E-37  Mycobacterium xenopi
  4oz6-assembly1_A  TM=9.952E-01  e=1.059E-27  Mycobacterium xenopi
  7qst-assembly1_A  TM=6.876E-01  e=2.052E-05  Pyrococcus horikoshii
  7qsu-assembly1_A  TM=6.794E-01  e=1.173E-04  Thermococcus litoralis
  7qss-assembly1_A  TM=7.993E-01  e=1.037E-03  Thermococcus litoralis

Foldseek 3Di:
DKFDQQWWFAAPPLDTHRLCPQPPPDDAQDKDFDWGFGQAPQRHTFTWTIKGFHHKDWKKWWAFPVGQITIADQQWWFWWQDQDVQAGDTDTDGLVPDAFFTWTKFFQSNHCAPDQPRLVVSCVVPVVPVCNVVSCPVSVRPRIHTTTTHHIGTDGMHGIMDIATDDPQQWTHIRRIITHD

Radius of gyration: 16.46 Å; Cα contacts (8 Å, |Δi|>4): 469; chains: 1; bounding box: 54×30×33 Å

InterPro domains:
  IPR002205 DNA topoisomerase, type IIA, domain A [PF00521] (2-67)
  IPR002205 DNA topoisomerase, type IIA, domain A [PF00521] (264-327)
  IPR002205 DNA topoisomerase, type IIA, domain A [PS52040] (1-327)
  IPR002205 DNA topoisomerase, type IIA, domain A [SM00434] (1-301)
  IPR003586 Hint domain C-terminal [SM00305] (223-269)
  IPR003587 Hint domain N-terminal [SM00306] (64-172)
  IPR006141 Intein N-terminal splicing region [PS50817] (66-144)
  IPR006141 Intein N-terminal splicing region [TIGR01445] (66-143)
  IPR013758 DNA topoisomerase, type IIA, domain A, alpha-beta [G3DSA:3.90.199.10] (1-69)
  IPR013758 DNA topoisomerase, type IIA, domain A, alpha-beta [G3DSA:3.90.199.10] (263-327)
  IPR013760 DNA topoisomerase, type IIA-like domain superfamily [SSF56719] (2-68)
  IPR013760 DNA topoisomerase, type IIA-like domain superfamily [SSF56719] (264-327)
  IPR030934 Intein C-terminal splicing region [PS50818] (241-264)
  IPR030934 Intein C-terminal splicing region [TIGR01443] (241-264)
  IPR036844 Hint domain superfamily [SSF51294] (66-263)
  IPR050220 Type II DNA Topoisomerases [PTHR43493] (2-65)

Solvent-accessible surface area: 8730 Å² total; per-residue (Å²): 41,7,0,2,11,76,0,80,0,4,24,37,176,46,110,49,36,100,0,23,58,29,37,105,79,18,190,83,116,22,85,28,92,30,118,37,96,0,8,26,38,52,11,66,84,22,51,0,36,96,1,59,9,40,8,112,75,68,0,64,2,0,72,5,98,74,53,40,119,0,12,0,10,31,90,0,20,0,1,0,15,40,94,69,98,34,40,8,38,25,69,80,34,67,1,94,101,8,109,84,26,24,53,0,0,3,0,112,40,26,106,138,123,151,49,26,36,27,18,107,162,2,56,122,77,64,98,154,59,118,93,0,146,57,45,16,99,54,6,78,41,57,102,5,29,11,0,84,2,47,34,43,60,105,32,30,95,56,52,0,21,2,1,77,0,80,34,111,46,64,0,0,0,0,37,1,1,1,0,46,32

CATH classification: 2.170.16.10

Secondary structure (DSSP, 8-state):
--EETTPEEE-STT-EEEGGGSSTTPPTTEEEEEEEEEE-TTS-EEEEEEEEEEEEEEEEEEEETTS-EEEE-TT-EEEEEEEETTEEEEEEEEGGG--TT-EEEEEGGG----S-TTHHHHHHHTSSSTTHHHHHHHHH-TTEEEEEEEEEEEEEEEEEEEEEESSSS-EEEETTEEEE-